Protein AF-F8QIH8-F1 (afdb_monomer)

Solvent-accessible surface area (backbone atoms only — not comparable to full-atom values): 13923 Å² total; per-residue (Å²): 139,89,81,89,86,85,85,87,85,86,80,86,82,88,84,89,86,88,83,90,82,86,87,83,87,82,87,89,84,82,90,79,88,78,79,81,78,84,72,79,74,72,78,74,80,74,85,64,53,78,46,66,25,61,51,86,89,46,69,60,21,75,72,46,48,71,31,87,45,69,31,76,55,94,93,40,74,18,49,18,39,33,20,46,54,44,17,62,41,16,49,87,80,35,46,68,58,16,52,44,41,36,66,78,56,78,50,41,69,53,21,51,53,54,45,60,76,46,56,92,57,43,43,91,60,43,89,81,41,50,64,61,50,45,49,51,38,54,52,45,40,37,72,74,32,64,69,55,37,52,56,56,56,69,51,68,81,42,46,52,38,28,60,32,58,86,35,40,56,48,9,18,18,73,84,64,76,29,67,20,46,50,18,53,44,51,54,52,49,46,51,53,54,50,53,53,49,54,54,50,54,60,55,60,63,67,63,68,65,70,68,66,68,60,70,72,68,76,77,82,82,82,83,89,82,136

pLDDT: mean 80.88, std 25.72, range [28.36, 98.88]

Secondary structure (DSSP, 8-state):
--------------------------------PPPPP----PPPPPPPPEEEE-STTSTTGGGSTTS---EEETTEEESSHHHHHHHHTTTTT-HHHHHHHHHS-S-HHHHHHHHHHTGGGS-TTHHHHHHHHHHHHHHHHHHH-HHHHHHHHHTTT-EEEE--SS-TTTS--TTS-S--HHHHHHHHHHHHHHHHHHHHHHHHHHHTTSSTTTTTSSS-------

Structure (mmCIF, N/CA/C/O backbone):
data_AF-F8QIH8-F1
#
_entry.id   AF-F8QIH8-F1
#
loop_
_atom_site.group_PDB
_atom_site.id
_atom_site.type_symbol
_atom_site.label_atom_id
_atom_site.label_alt_id
_atom_site.label_comp_id
_atom_site.label_asym_id
_atom_site.label_entity_id
_atom_site.label_seq_id
_atom_site.pdbx_PDB_ins_code
_atom_site.Cartn_x
_atom_site.Cartn_y
_atom_site.Cartn_z
_atom_site.occupancy
_atom_site.B_iso_or_equiv
_atom_site.auth_seq_id
_atom_site.auth_comp_id
_atom_site.auth_asym_id
_atom_site.auth_atom_id
_atom_site.pdbx_PDB_model_num
ATOM 1 N N . MET A 1 1 ? -5.006 29.773 -35.854 1.00 39.34 1 MET A N 1
ATOM 2 C CA . MET A 1 1 ? -4.774 28.765 -36.911 1.00 39.34 1 MET A CA 1
ATOM 3 C C . MET A 1 1 ? -4.813 27.388 -36.280 1.00 39.34 1 MET A C 1
ATOM 5 O O . MET A 1 1 ? -4.162 27.168 -35.269 1.00 39.34 1 MET A O 1
ATOM 9 N N . ALA A 1 2 ? -5.666 26.527 -36.823 1.00 33.59 2 ALA A N 1
ATOM 10 C CA . ALA A 1 2 ? -5.959 25.184 -36.346 1.00 33.59 2 ALA A CA 1
ATOM 11 C C . ALA A 1 2 ? -4.984 24.141 -36.920 1.00 33.59 2 ALA A C 1
ATOM 13 O O . ALA A 1 2 ? -4.524 24.312 -38.044 1.00 33.59 2 ALA A O 1
ATOM 14 N N . SER A 1 3 ? -4.730 23.066 -36.162 1.00 34.25 3 SER A N 1
ATOM 15 C CA . SER A 1 3 ? -4.555 21.659 -36.605 1.00 34.25 3 SER A CA 1
ATOM 16 C C . SER A 1 3 ? -3.934 20.879 -35.440 1.00 34.25 3 SER A C 1
ATOM 18 O O . SER A 1 3 ? -2.778 21.097 -35.110 1.00 34.25 3 SER A O 1
ATOM 20 N N . ARG A 1 4 ? -4.673 20.099 -34.638 1.00 36.50 4 ARG A N 1
ATOM 21 C CA . ARG A 1 4 ? -5.183 18.739 -34.917 1.00 36.50 4 ARG A CA 1
ATOM 22 C C . ARG A 1 4 ? -4.195 17.861 -35.695 1.00 36.50 4 ARG A C 1
ATOM 24 O O . ARG A 1 4 ? -4.155 17.924 -36.918 1.00 36.50 4 ARG A O 1
ATOM 31 N N . LYS A 1 5 ? -3.550 16.928 -34.989 1.00 36.88 5 LYS A N 1
ATOM 32 C CA . LYS A 1 5 ? -3.271 15.585 -35.509 1.00 36.88 5 LYS A CA 1
ATOM 33 C C . LYS A 1 5 ? -3.714 14.544 -34.483 1.00 36.88 5 LYS A C 1
ATOM 35 O O . LYS A 1 5 ? -3.493 14.695 -33.287 1.00 36.88 5 LYS A O 1
ATOM 40 N N . ARG A 1 6 ? -4.477 13.591 -35.011 1.00 34.00 6 ARG A N 1
ATOM 41 C CA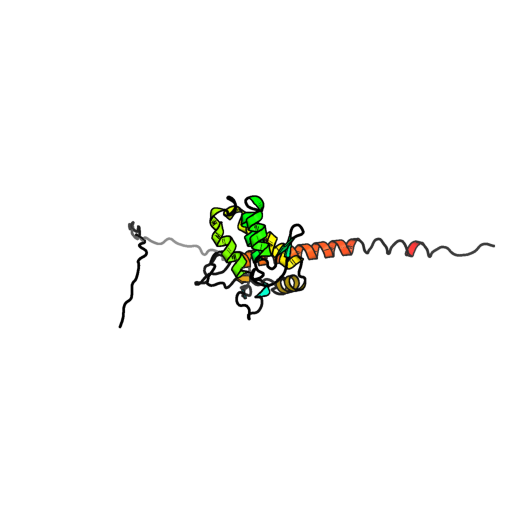 . ARG A 1 6 ? -5.087 12.412 -34.399 1.00 34.00 6 ARG A CA 1
ATOM 42 C C . ARG A 1 6 ? -4.280 11.228 -34.914 1.00 34.00 6 ARG A C 1
ATOM 44 O O . ARG A 1 6 ? -4.095 11.190 -36.122 1.00 34.00 6 ARG A O 1
ATOM 51 N N . ASP A 1 7 ? -3.956 10.275 -34.051 1.00 34.88 7 ASP A N 1
ATOM 52 C CA . ASP A 1 7 ? -3.566 8.905 -34.411 1.00 34.88 7 ASP A CA 1
ATOM 53 C C . ASP A 1 7 ? -4.313 7.991 -33.416 1.00 34.88 7 ASP A C 1
ATOM 55 O O . ASP A 1 7 ? -4.093 8.076 -32.213 1.00 34.88 7 ASP A O 1
ATOM 59 N N . ILE A 1 8 ? -5.506 7.491 -33.758 1.00 33.41 8 ILE A N 1
ATOM 60 C CA . ILE A 1 8 ? -5.819 6.233 -34.468 1.00 33.41 8 ILE A CA 1
ATOM 61 C C . ILE A 1 8 ? -5.347 4.997 -33.678 1.00 33.41 8 ILE A C 1
ATOM 63 O O . ILE A 1 8 ? -4.263 4.475 -33.903 1.00 33.41 8 ILE A O 1
ATOM 67 N N . PHE A 1 9 ? -6.221 4.489 -32.801 1.00 32.78 9 PHE A N 1
ATOM 68 C CA . PHE A 1 9 ? -6.238 3.077 -32.413 1.00 32.78 9 PHE A CA 1
ATOM 69 C C . PHE A 1 9 ? -7.350 2.385 -33.205 1.00 32.78 9 PHE A C 1
ATOM 71 O O . PHE A 1 9 ? -8.523 2.744 -33.098 1.00 32.78 9 PHE A O 1
ATOM 78 N N . SER A 1 10 ? -6.949 1.424 -34.034 1.00 29.95 10 SER A N 1
ATOM 79 C CA . SER A 1 10 ? -7.822 0.514 -34.770 1.00 29.95 10 SER A CA 1
ATOM 80 C C . SER A 1 10 ? -8.133 -0.688 -33.878 1.00 29.95 10 SER A C 1
ATOM 82 O O . SER A 1 10 ? -7.215 -1.375 -33.437 1.00 29.95 10 SER A O 1
ATOM 84 N N . SER A 1 11 ? -9.413 -0.937 -33.608 1.00 33.22 11 SER A N 1
ATOM 85 C CA . SER A 1 11 ? -9.904 -2.213 -33.084 1.00 33.22 11 SER A CA 1
ATOM 86 C C . SER A 1 11 ? -10.958 -2.715 -34.059 1.00 33.22 11 SER A C 1
ATOM 88 O O . SER A 1 11 ? -12.056 -2.162 -34.153 1.00 33.22 11 SER A O 1
ATOM 90 N N . ALA A 1 12 ? -10.568 -3.706 -34.856 1.00 33.19 12 ALA A N 1
ATOM 91 C CA . ALA A 1 12 ? -11.460 -4.425 -35.744 1.00 33.19 12 ALA A CA 1
ATOM 92 C C . ALA A 1 12 ? -12.335 -5.361 -34.905 1.00 33.19 12 ALA A C 1
ATOM 94 O O . ALA A 1 12 ? -11.838 -6.184 -34.137 1.00 33.19 12 ALA A O 1
ATOM 95 N N . GLY A 1 13 ? -13.647 -5.193 -35.052 1.00 29.42 13 GLY A N 1
ATOM 96 C CA . GLY A 1 13 ? -14.650 -6.059 -34.462 1.00 29.42 13 GLY A CA 1
ATOM 97 C C . GLY A 1 13 ? -14.783 -7.388 -35.199 1.00 29.42 13 GLY A C 1
ATOM 98 O O . GLY A 1 13 ? -14.495 -7.499 -36.387 1.00 29.42 13 GLY A O 1
ATOM 99 N N . ILE A 1 14 ? -15.308 -8.370 -34.474 1.00 33.97 14 ILE A N 1
ATOM 100 C CA . ILE A 1 14 ? -16.0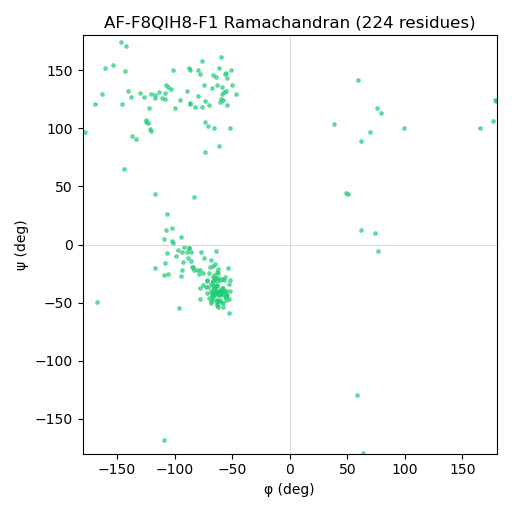00 -9.522 -35.040 1.00 33.97 14 ILE A CA 1
ATOM 101 C C . ILE A 1 14 ? -17.372 -9.540 -34.365 1.00 33.97 14 ILE A C 1
ATOM 103 O O . ILE A 1 14 ? -17.496 -9.805 -33.170 1.00 33.97 14 ILE A O 1
ATOM 107 N N . LYS A 1 15 ? -18.393 -9.173 -35.134 1.00 32.06 15 LYS A N 1
ATOM 108 C CA . LYS A 1 15 ? -19.801 -9.474 -34.883 1.00 32.06 15 LYS A CA 1
ATOM 109 C C . LYS A 1 15 ? -20.252 -10.263 -36.099 1.00 32.06 15 LYS A C 1
ATOM 111 O O . LYS A 1 15 ? -19.974 -9.804 -37.197 1.00 32.06 15 LYS A O 1
ATOM 116 N N . ASP A 1 16 ? -20.875 -11.413 -35.877 1.00 30.98 16 ASP A N 1
ATOM 117 C CA . ASP A 1 16 ? -22.015 -11.905 -36.655 1.00 30.98 16 ASP A CA 1
ATOM 118 C C . ASP A 1 16 ? -22.438 -13.283 -36.143 1.00 30.98 16 ASP A C 1
ATOM 120 O O . ASP A 1 16 ? -21.631 -14.206 -36.081 1.00 30.98 16 ASP A O 1
ATOM 124 N N . ALA A 1 17 ? -23.715 -13.389 -35.770 1.00 31.16 17 ALA A N 1
ATOM 125 C CA . ALA A 1 17 ? -24.583 -14.541 -36.019 1.00 31.16 17 ALA A CA 1
ATOM 126 C C . ALA A 1 17 ? -25.986 -14.226 -35.471 1.00 31.16 17 ALA A C 1
ATOM 128 O O . ALA A 1 17 ? -26.266 -14.361 -34.281 1.00 31.16 17 ALA A O 1
ATOM 129 N N . LEU A 1 18 ? -26.860 -13.773 -36.369 1.00 29.28 18 LEU A N 1
ATOM 130 C CA . LEU A 1 18 ? -28.315 -13.797 -36.233 1.00 29.28 18 LEU A CA 1
ATOM 131 C C . LEU A 1 18 ? -28.828 -15.120 -36.803 1.00 29.28 18 LEU A C 1
ATOM 133 O O . LEU A 1 18 ? -28.462 -15.417 -37.927 1.00 29.28 18 LEU A O 1
ATOM 137 N N . PHE A 1 19 ? -29.696 -15.827 -36.079 1.00 33.34 19 PHE A N 1
ATOM 138 C CA . PHE A 1 19 ? -30.844 -16.640 -36.538 1.00 33.34 19 PHE A CA 1
ATOM 139 C C . PHE A 1 19 ? -31.618 -16.965 -35.238 1.00 33.34 19 PHE A C 1
ATOM 141 O O . PHE A 1 19 ? -31.011 -17.410 -34.274 1.00 33.34 19 PHE A O 1
ATOM 148 N N . GLY A 1 20 ? -32.890 -16.624 -35.019 1.00 28.36 20 GLY A N 1
ATOM 149 C CA . GLY A 1 20 ? -34.052 -16.759 -35.891 1.00 28.36 20 GLY A CA 1
ATOM 150 C C . GLY A 1 20 ? -34.820 -18.014 -35.459 1.00 28.36 20 GLY A C 1
ATOM 151 O O . GLY A 1 20 ? -34.355 -19.102 -35.762 1.00 28.36 20 GLY A O 1
ATOM 152 N N . ASN A 1 21 ? -35.909 -17.855 -34.693 1.00 32.28 21 ASN A N 1
ATOM 153 C CA . ASN A 1 21 ? -37.093 -18.740 -34.607 1.00 32.28 21 ASN A CA 1
ATOM 154 C C . ASN A 1 21 ? -38.036 -18.170 -33.531 1.00 32.28 21 ASN A C 1
ATOM 156 O O . ASN A 1 21 ? -37.643 -17.994 -32.384 1.00 32.28 21 ASN A O 1
ATOM 160 N N . GLN A 1 22 ? -39.154 -17.561 -33.920 1.00 32.16 22 GLN A N 1
ATOM 161 C CA . GLN A 1 22 ? -40.437 -18.160 -34.318 1.00 32.16 22 GLN A CA 1
ATOM 162 C C . GLN A 1 22 ? -41.275 -18.578 -33.103 1.00 32.16 22 GLN A C 1
ATOM 164 O O . GLN A 1 22 ? -40.922 -19.449 -32.318 1.00 32.16 22 GLN A O 1
ATOM 169 N N . ILE A 1 23 ? -42.377 -17.847 -32.978 1.00 34.47 23 ILE A N 1
ATOM 170 C CA . ILE A 1 23 ? -43.399 -17.866 -31.941 1.00 34.47 23 ILE A CA 1
ATOM 171 C C . ILE A 1 23 ? -44.516 -18.777 -32.446 1.00 34.47 23 ILE A C 1
ATOM 173 O O . ILE A 1 23 ? -45.068 -18.509 -33.511 1.00 34.47 23 ILE A O 1
ATOM 177 N N . GLU A 1 24 ? -44.872 -19.800 -31.677 1.00 32.31 24 GLU A N 1
ATOM 178 C CA . GLU A 1 24 ? -46.162 -20.480 -31.788 1.00 32.31 24 GLU A CA 1
ATOM 179 C C . GLU A 1 24 ? -46.821 -20.493 -30.411 1.00 32.31 24 GLU A C 1
ATOM 181 O O . GLU A 1 24 ? -46.223 -20.878 -29.407 1.00 32.31 24 GLU A O 1
ATOM 186 N N . ALA A 1 25 ? -48.057 -20.009 -30.383 1.00 34.19 25 ALA A N 1
ATOM 187 C CA . ALA A 1 25 ? -48.963 -20.064 -29.254 1.00 34.19 25 ALA A CA 1
ATOM 188 C C . ALA A 1 25 ? -50.053 -21.082 -29.583 1.00 34.19 25 ALA A C 1
ATOM 190 O O . ALA A 1 25 ? -50.664 -20.954 -30.643 1.00 34.19 25 ALA A O 1
ATOM 191 N N . GLN A 1 26 ? -50.329 -22.020 -28.673 1.00 31.45 26 GLN A N 1
ATOM 192 C CA . GLN A 1 26 ? -51.612 -22.722 -28.593 1.00 31.45 26 GLN A CA 1
ATOM 193 C C . GLN A 1 26 ? -51.974 -23.036 -27.133 1.00 31.45 26 GLN A C 1
ATOM 195 O O . GLN A 1 26 ? -51.223 -23.689 -26.416 1.00 31.45 26 GLN A O 1
ATOM 200 N N . ASP A 1 27 ? -53.128 -22.485 -26.763 1.00 32.47 27 ASP A N 1
ATOM 201 C CA . ASP A 1 27 ? -54.267 -23.039 -26.028 1.00 32.47 27 ASP A CA 1
ATOM 202 C C . ASP A 1 27 ? -54.173 -23.614 -24.605 1.00 32.47 27 ASP A C 1
ATOM 204 O O . ASP A 1 27 ? -53.233 -24.261 -24.156 1.00 32.47 27 ASP A O 1
ATOM 208 N N . ALA A 1 28 ? -55.258 -23.295 -23.896 1.00 37.41 28 ALA A N 1
ATOM 209 C CA . ALA A 1 28 ? -55.517 -23.428 -22.478 1.00 37.41 28 ALA A CA 1
ATOM 210 C C . ALA A 1 28 ? -55.868 -24.853 -22.036 1.00 37.41 28 ALA A C 1
ATOM 212 O O . ALA A 1 28 ? -56.623 -25.551 -22.708 1.00 37.41 28 ALA A O 1
ATOM 213 N N . ASP A 1 29 ? -55.459 -25.199 -20.812 1.00 36.75 29 ASP A N 1
ATOM 214 C CA . ASP A 1 29 ? -56.166 -26.179 -19.992 1.00 36.75 29 ASP A CA 1
ATOM 215 C C . ASP A 1 29 ? -56.144 -25.785 -18.500 1.00 36.75 29 ASP A C 1
ATOM 217 O O . ASP A 1 29 ? -55.283 -25.072 -17.986 1.00 36.75 29 ASP A O 1
ATOM 221 N N . SER A 1 30 ? -57.217 -26.212 -17.867 1.00 35.88 30 SER A N 1
ATOM 222 C CA . SER A 1 30 ? -57.884 -25.878 -16.628 1.00 35.88 30 SER A CA 1
ATOM 223 C C . SER A 1 30 ? -57.140 -26.117 -15.298 1.00 35.88 30 SER A C 1
ATOM 225 O O . SER A 1 30 ? -56.475 -27.117 -15.063 1.00 35.88 30 SER A O 1
ATOM 227 N N . GLY A 1 31 ? -57.388 -25.200 -14.353 1.00 38.78 31 GLY A N 1
ATOM 228 C CA . GLY A 1 31 ? -57.707 -25.512 -12.953 1.00 38.78 31 GLY A CA 1
ATOM 229 C C . GLY A 1 31 ? -56.626 -26.083 -12.022 1.00 38.78 31 GLY A C 1
ATOM 230 O O . GLY A 1 31 ? -56.536 -27.293 -11.845 1.00 38.78 31 GLY A O 1
ATOM 231 N N . LYS A 1 32 ? -55.978 -25.204 -11.237 1.00 42.09 32 LYS A N 1
ATOM 232 C CA . LYS A 1 32 ? -55.824 -25.312 -9.761 1.00 42.09 32 LYS A CA 1
ATOM 233 C C . LYS A 1 32 ? -55.004 -24.137 -9.212 1.00 42.09 32 LYS A C 1
ATOM 235 O O . LYS A 1 32 ? -53.867 -23.927 -9.611 1.00 42.09 32 LYS A O 1
ATOM 240 N N . LEU A 1 33 ? -55.573 -23.398 -8.257 1.00 40.62 33 LEU A N 1
ATOM 241 C CA . LEU A 1 33 ? -54.868 -22.384 -7.460 1.00 40.62 33 LEU A CA 1
ATOM 242 C C . LEU A 1 33 ? -53.716 -23.030 -6.662 1.00 40.62 33 LEU A C 1
ATOM 244 O O . LEU A 1 33 ? -53.993 -23.911 -5.839 1.00 40.62 33 LEU A O 1
ATOM 248 N N . PRO A 1 34 ? -52.450 -22.598 -6.815 1.00 43.44 34 PRO A N 1
ATOM 249 C CA . PRO A 1 34 ? -51.408 -22.980 -5.880 1.00 43.44 34 PRO A CA 1
ATOM 250 C C . PRO A 1 34 ? -51.509 -22.106 -4.624 1.00 43.44 34 PRO A C 1
ATOM 252 O O . PRO A 1 34 ? -51.552 -20.878 -4.681 1.00 43.44 34 PRO A O 1
ATOM 255 N N . LYS A 1 35 ? -51.556 -22.765 -3.464 1.00 48.22 35 LYS A N 1
ATOM 256 C CA . LYS A 1 35 ? -51.451 -22.135 -2.145 1.00 48.22 35 LYS A CA 1
ATOM 257 C C . LYS A 1 35 ? -50.126 -21.371 -2.082 1.00 48.22 35 LYS A C 1
ATOM 259 O O . LYS A 1 35 ? -49.079 -21.972 -2.308 1.00 48.22 35 LYS A O 1
ATOM 264 N N . HIS A 1 36 ? -50.175 -20.074 -1.779 1.00 45.66 36 HIS A N 1
ATOM 265 C CA . HIS A 1 36 ? -48.981 -19.252 -1.596 1.00 45.66 36 HIS A CA 1
ATOM 266 C C . HIS A 1 36 ? -48.054 -19.883 -0.542 1.00 45.66 36 HIS A C 1
ATOM 268 O O . HIS A 1 36 ? -48.463 -20.015 0.613 1.00 45.66 36 HIS A O 1
ATOM 274 N N . PRO A 1 37 ? -46.806 -20.244 -0.883 1.00 45.88 37 PRO A N 1
ATOM 275 C CA . PRO A 1 37 ? -45.794 -20.474 0.129 1.00 45.88 37 PRO A CA 1
ATOM 276 C C . PRO A 1 37 ? -45.440 -19.115 0.733 1.00 45.88 37 PRO A C 1
ATOM 278 O O . PRO A 1 37 ? -44.996 -18.210 0.021 1.00 45.88 37 PRO A O 1
ATOM 281 N N . THR A 1 38 ? -45.646 -18.966 2.041 1.00 47.72 38 THR A N 1
ATOM 282 C CA . THR A 1 38 ? -45.140 -17.840 2.830 1.00 47.72 38 THR A CA 1
ATOM 283 C C . THR A 1 38 ? -43.615 -17.853 2.769 1.00 47.72 38 THR A C 1
ATOM 285 O O . THR A 1 38 ? -42.944 -18.424 3.627 1.00 47.72 38 THR A O 1
ATOM 288 N N . HIS A 1 39 ? -43.054 -17.254 1.722 1.00 50.28 39 HIS A N 1
ATOM 289 C CA . HIS A 1 39 ? -41.643 -16.924 1.687 1.00 50.28 39 HIS A CA 1
ATOM 290 C C . HIS A 1 39 ? -41.455 -15.782 2.675 1.00 50.28 39 HIS A C 1
ATOM 292 O O . HIS A 1 39 ? -41.794 -14.632 2.392 1.00 50.28 39 HIS A O 1
ATOM 298 N N . SER A 1 40 ? -40.944 -16.125 3.857 1.00 54.75 40 SER A N 1
ATOM 299 C CA . SER A 1 40 ? -40.240 -15.173 4.703 1.00 54.75 40 SER A CA 1
ATOM 300 C C . SER A 1 40 ? -39.170 -14.520 3.827 1.00 54.75 40 SER A C 1
ATOM 302 O O . SER A 1 40 ? -38.160 -15.144 3.499 1.00 54.75 40 SER A O 1
ATOM 304 N N . ARG A 1 41 ? -39.436 -13.302 3.340 1.00 53.66 41 ARG A N 1
ATOM 305 C CA . ARG A 1 41 ? -38.417 -12.475 2.697 1.00 53.66 41 ARG A CA 1
ATOM 306 C C . ARG A 1 41 ? -37.419 -12.147 3.793 1.00 53.66 41 ARG A C 1
ATOM 308 O O . ARG A 1 41 ? -37.675 -11.265 4.608 1.00 53.66 41 ARG A O 1
ATOM 315 N N . SER A 1 42 ? -36.300 -12.864 3.811 1.00 56.84 42 SER A N 1
ATOM 316 C CA . SER A 1 42 ? -35.105 -12.412 4.513 1.00 56.84 42 SER A CA 1
ATOM 317 C C . SER A 1 42 ? -34.875 -10.945 4.134 1.00 56.84 42 SER A C 1
ATOM 319 O O . SER A 1 42 ? -34.934 -10.628 2.938 1.00 56.84 42 SER A O 1
ATOM 321 N N . PRO A 1 43 ? -34.688 -10.032 5.100 1.00 58.47 43 PRO A N 1
ATOM 322 C CA . PRO A 1 43 ? -34.465 -8.634 4.776 1.00 58.47 43 PRO A CA 1
ATOM 323 C C . PRO A 1 43 ? -33.211 -8.535 3.905 1.00 58.47 43 PRO A C 1
ATOM 325 O O . PRO A 1 43 ? -32.156 -9.059 4.263 1.00 58.47 43 PRO A O 1
ATOM 328 N N . SER A 1 44 ? -33.341 -7.905 2.734 1.00 56.88 44 SER A N 1
ATOM 329 C CA . SER A 1 44 ? -32.182 -7.547 1.920 1.00 56.88 44 SER A CA 1
ATOM 330 C C . SER A 1 44 ? -31.239 -6.706 2.785 1.00 56.88 44 SER A C 1
ATOM 332 O O . SER A 1 44 ? -31.725 -5.791 3.456 1.00 56.88 44 SER A O 1
ATOM 334 N N . PRO A 1 45 ? -29.929 -7.005 2.816 1.00 73.00 45 PRO A N 1
ATOM 335 C CA . PRO A 1 45 ? -28.994 -6.211 3.594 1.00 73.00 45 PRO A CA 1
ATOM 336 C C . PRO A 1 45 ? -29.080 -4.754 3.135 1.00 73.00 45 PRO A C 1
ATOM 338 O O . PRO A 1 45 ? -29.077 -4.469 1.935 1.00 73.00 45 PRO A O 1
ATOM 341 N N . MET A 1 46 ? -29.210 -3.847 4.103 1.00 72.94 46 MET A N 1
ATOM 342 C CA . MET A 1 46 ? -29.167 -2.409 3.855 1.00 72.94 46 MET A CA 1
ATOM 343 C C . MET A 1 46 ? -27.864 -2.064 3.118 1.00 72.94 46 MET A C 1
ATOM 345 O O . MET A 1 46 ? -26.830 -2.676 3.407 1.00 72.94 46 MET A O 1
ATOM 349 N N . PRO A 1 47 ? -27.885 -1.109 2.173 1.00 83.88 47 PRO A N 1
ATOM 350 C CA . PRO A 1 47 ? -26.667 -0.686 1.498 1.00 83.88 47 PRO A CA 1
ATOM 351 C C . PRO A 1 47 ? -25.662 -0.173 2.534 1.00 83.88 47 PRO A C 1
ATOM 353 O O . PRO A 1 47 ? -26.006 0.643 3.391 1.00 83.88 47 PRO A O 1
ATOM 356 N N . ARG A 1 48 ? -24.430 -0.689 2.468 1.00 92.88 48 ARG A N 1
ATOM 357 C CA . ARG A 1 48 ? -23.330 -0.234 3.324 1.00 92.88 48 ARG A CA 1
ATOM 358 C C . ARG A 1 48 ? -22.980 1.209 2.960 1.00 92.88 48 ARG A C 1
ATOM 360 O O . ARG A 1 48 ? -23.058 1.592 1.792 1.00 92.88 48 ARG A O 1
ATOM 367 N N . GLU A 1 49 ? -22.585 1.996 3.956 1.00 96.50 49 GLU A N 1
ATOM 368 C CA . GLU A 1 49 ? -21.971 3.306 3.725 1.00 96.50 49 GLU A CA 1
ATOM 369 C C . GLU A 1 49 ? -20.742 3.154 2.819 1.00 96.50 49 GLU A C 1
ATOM 371 O O . GLU A 1 49 ? -20.057 2.132 2.871 1.00 96.50 49 GLU A O 1
ATOM 376 N N . ARG A 1 50 ? -20.466 4.151 1.976 1.00 97.69 50 ARG A N 1
ATOM 377 C CA . ARG A 1 50 ? -19.314 4.153 1.070 1.00 97.69 50 ARG A CA 1
ATOM 378 C C . ARG A 1 50 ? -18.388 5.300 1.423 1.00 97.69 50 ARG A C 1
ATOM 380 O O . ARG A 1 50 ? -18.822 6.448 1.442 1.00 97.69 50 ARG A O 1
ATOM 387 N N . ILE A 1 51 ? -17.122 4.980 1.647 1.00 98.38 51 ILE A N 1
ATOM 388 C CA . ILE A 1 51 ? -16.063 5.947 1.917 1.00 98.38 51 ILE A CA 1
ATOM 389 C C . ILE A 1 51 ? -15.116 5.957 0.723 1.00 98.38 51 ILE A C 1
ATOM 391 O O . ILE A 1 51 ? -14.581 4.919 0.331 1.00 98.38 51 ILE A O 1
ATOM 395 N N . TYR A 1 52 ? -14.899 7.146 0.174 1.00 98.12 52 TYR A N 1
ATOM 396 C CA . TYR A 1 52 ? -13.972 7.396 -0.921 1.00 98.12 52 TYR A CA 1
ATOM 397 C C . TYR A 1 52 ? -12.736 8.101 -0.370 1.00 98.12 52 TYR A C 1
ATOM 399 O O . TYR A 1 52 ? -12.864 9.015 0.444 1.00 98.12 52 TYR A O 1
ATOM 407 N N . PHE A 1 53 ? -11.550 7.672 -0.792 1.00 98.38 53 PHE A N 1
ATOM 408 C CA . PHE A 1 53 ? -10.289 8.276 -0.368 1.00 98.38 53 PHE A CA 1
ATOM 409 C C . PHE A 1 53 ? -9.307 8.351 -1.537 1.00 98.38 53 PHE A C 1
ATOM 411 O O . PHE A 1 53 ? -9.105 7.364 -2.244 1.00 98.38 53 PHE A O 1
ATOM 418 N N . TYR A 1 54 ? -8.686 9.518 -1.742 1.00 97.50 54 TYR A N 1
ATOM 419 C CA . TYR A 1 54 ? -7.632 9.688 -2.749 1.00 97.50 54 TYR A CA 1
ATOM 420 C C . TYR A 1 54 ? -6.859 11.009 -2.616 1.00 97.50 54 TYR A C 1
ATOM 422 O O . TYR A 1 54 ? -5.626 10.991 -2.612 1.00 97.50 54 TYR A O 1
ATOM 430 N N . ASN A 1 55 ? -7.547 12.154 -2.511 1.00 95.50 55 ASN A N 1
ATOM 431 C CA . ASN A 1 55 ? -6.879 13.461 -2.490 1.00 95.50 55 ASN A CA 1
ATOM 432 C C . ASN A 1 55 ? -6.297 13.773 -1.112 1.00 95.50 55 ASN A C 1
ATOM 434 O O . ASN A 1 55 ? -6.819 13.334 -0.093 1.00 95.50 55 ASN A O 1
ATOM 438 N N . ARG A 1 56 ? -5.212 14.552 -1.080 1.00 95.12 56 ARG A N 1
ATOM 439 C CA . ARG A 1 56 ? -4.445 14.838 0.142 1.00 95.12 56 ARG A CA 1
ATOM 440 C C . ARG A 1 56 ? -5.240 15.628 1.179 1.00 95.12 56 ARG A C 1
ATOM 442 O O . ARG A 1 56 ? -4.971 15.520 2.372 1.00 95.12 56 ARG A O 1
ATOM 449 N N . GLU A 1 57 ? -6.173 16.433 0.702 1.00 94.56 57 GLU A N 1
ATOM 450 C CA . GLU A 1 57 ? -7.013 17.332 1.480 1.00 94.56 57 GLU A CA 1
ATOM 451 C C . GLU A 1 57 ? -8.294 16.649 1.985 1.00 94.56 57 GLU A C 1
ATOM 453 O O . GLU A 1 57 ? -8.972 17.202 2.852 1.00 94.56 57 GLU A O 1
ATOM 458 N N . ASP A 1 58 ? -8.607 15.453 1.478 1.00 92.75 58 ASP A N 1
ATOM 459 C CA . ASP A 1 58 ? -9.821 14.721 1.827 1.00 92.75 58 ASP A CA 1
ATOM 460 C C . ASP A 1 58 ? -9.620 13.849 3.082 1.00 92.75 58 ASP A C 1
ATOM 462 O O . ASP A 1 58 ? -8.508 13.370 3.356 1.00 92.75 58 ASP A O 1
ATOM 466 N N . PRO A 1 59 ? -10.698 13.581 3.848 1.00 95.88 59 PRO A N 1
ATOM 467 C CA . PRO A 1 59 ? -10.681 12.565 4.892 1.00 95.88 59 PRO A CA 1
ATOM 468 C C . PRO A 1 59 ? -10.151 11.227 4.370 1.00 95.88 59 PRO A C 1
ATOM 470 O O . PRO A 1 59 ? -10.325 10.883 3.201 1.00 95.88 59 PRO A O 1
ATOM 473 N N . TYR A 1 60 ? -9.519 10.450 5.250 1.00 98.19 60 TYR A N 1
ATOM 474 C CA . TYR A 1 60 ? -9.000 9.120 4.924 1.00 98.19 60 TYR A CA 1
ATOM 475 C C . TYR A 1 60 ? -7.914 9.084 3.835 1.00 98.19 60 TYR A C 1
ATOM 477 O O . TYR A 1 60 ? -7.523 7.997 3.407 1.00 98.19 60 TYR A O 1
ATOM 485 N N . TYR A 1 61 ? -7.324 10.220 3.431 1.00 98.44 61 TYR A N 1
ATOM 486 C CA . TYR A 1 61 ? -6.103 10.220 2.604 1.00 98.44 61 TYR A CA 1
ATOM 487 C C . TYR A 1 61 ? -4.995 9.340 3.201 1.00 98.44 61 TYR A C 1
ATOM 489 O O . TYR A 1 61 ? -4.191 8.729 2.487 1.00 98.44 61 TYR A O 1
ATOM 497 N N . SER A 1 62 ? -4.989 9.239 4.529 1.00 98.38 62 SER A N 1
ATOM 498 C CA . SER A 1 62 ? -4.150 8.350 5.319 1.00 98.38 62 SER A CA 1
ATOM 499 C C . SER A 1 62 ? -4.230 6.879 4.911 1.00 98.38 62 SER A C 1
ATOM 501 O O . SER A 1 62 ? -3.292 6.134 5.188 1.00 98.38 62 SER A O 1
ATOM 503 N N . PHE A 1 63 ? -5.278 6.438 4.212 1.00 98.69 63 PHE A N 1
ATOM 504 C CA . PHE A 1 63 ? -5.420 5.070 3.715 1.00 98.69 63 PHE A CA 1
ATOM 505 C C . PHE A 1 63 ? -4.610 4.810 2.445 1.00 98.69 63 PHE A C 1
ATOM 507 O O . PHE A 1 63 ? -4.152 3.685 2.245 1.00 98.69 63 PHE A O 1
ATOM 514 N N . THR A 1 64 ? -4.319 5.844 1.652 1.00 98.62 64 THR A N 1
ATOM 515 C CA . THR A 1 64 ? -3.505 5.716 0.436 1.00 98.62 64 THR A CA 1
ATOM 516 C C . THR A 1 64 ? -2.086 5.226 0.746 1.00 98.62 64 THR A C 1
ATOM 518 O O . THR A 1 64 ? -1.510 5.509 1.805 1.00 98.62 64 THR A O 1
ATOM 521 N N . ASN A 1 65 ? -1.454 4.537 -0.208 1.00 98.44 65 ASN A N 1
ATOM 522 C CA . ASN A 1 65 ? -0.043 4.145 -0.083 1.00 98.44 65 ASN A CA 1
ATOM 523 C C . ASN A 1 65 ? 0.932 5.339 -0.139 1.00 98.44 65 ASN A C 1
ATOM 525 O O . ASN A 1 65 ? 2.105 5.209 0.225 1.00 98.44 65 ASN A O 1
ATOM 529 N N . PHE A 1 66 ? 0.427 6.501 -0.562 1.00 98.19 66 PHE A N 1
ATOM 530 C CA . PHE A 1 66 ? 1.153 7.760 -0.715 1.00 98.19 66 PHE A CA 1
ATOM 531 C C . PHE A 1 66 ? 1.154 8.611 0.564 1.00 98.19 66 PHE A C 1
ATOM 533 O O . PHE A 1 66 ? 1.840 9.635 0.623 1.00 98.19 66 PHE A O 1
ATOM 540 N N . TYR A 1 67 ? 0.415 8.208 1.598 1.00 98.50 67 TYR A N 1
ATOM 541 C CA . TYR A 1 67 ? 0.473 8.865 2.896 1.00 98.50 67 TYR A CA 1
ATOM 542 C C . TYR A 1 67 ? 1.847 8.655 3.575 1.00 98.50 67 TYR A C 1
ATOM 544 O O . TYR A 1 67 ? 2.349 7.523 3.591 1.00 98.50 67 TYR A O 1
ATOM 552 N N . PRO A 1 68 ? 2.469 9.709 4.148 1.00 98.06 68 PRO A N 1
ATOM 553 C CA . PRO A 1 68 ? 3.766 9.624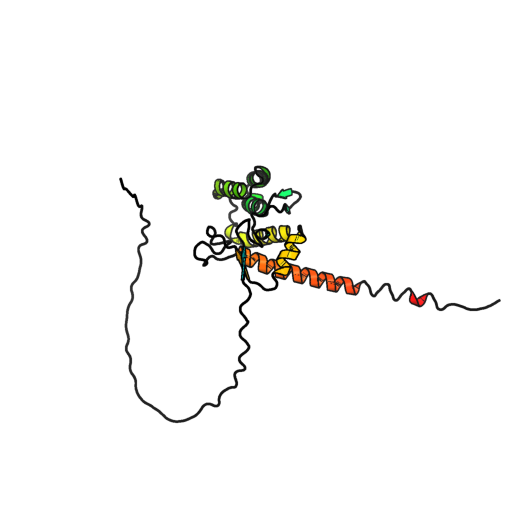 4.820 1.00 98.06 68 PRO A CA 1
ATOM 554 C C . PRO A 1 68 ? 3.669 8.927 6.186 1.00 98.06 68 PRO A C 1
ATOM 556 O O . PRO A 1 68 ? 3.657 9.562 7.237 1.00 98.06 68 PRO A O 1
ATOM 559 N N . SER A 1 69 ? 3.624 7.596 6.165 1.00 97.94 69 SER A N 1
ATOM 560 C CA . SER A 1 69 ? 3.678 6.734 7.349 1.00 97.94 69 SER A CA 1
ATOM 561 C C . SER A 1 69 ? 4.869 5.775 7.247 1.00 97.94 69 SER A C 1
ATOM 563 O O . SER A 1 69 ? 4.745 4.753 6.562 1.00 97.94 69 SER A O 1
ATOM 565 N N . PRO A 1 70 ? 6.006 6.059 7.913 1.00 98.50 70 PRO A N 1
ATOM 566 C CA . PRO A 1 70 ? 7.190 5.214 7.826 1.00 98.50 70 PRO A CA 1
ATOM 567 C C . PRO A 1 70 ? 6.927 3.780 8.290 1.00 98.50 70 PRO A C 1
ATOM 569 O O . PRO A 1 70 ? 6.302 3.564 9.329 1.00 98.50 70 PRO A O 1
ATOM 572 N N . ILE A 1 71 ? 7.422 2.796 7.543 1.00 98.44 71 ILE A N 1
ATOM 573 C CA . ILE A 1 71 ? 7.229 1.369 7.824 1.00 98.44 71 ILE A CA 1
ATOM 574 C C . ILE A 1 71 ? 8.570 0.711 8.102 1.00 98.44 71 ILE A C 1
ATOM 576 O O . ILE A 1 71 ? 9.487 0.787 7.285 1.00 98.44 71 ILE A O 1
ATOM 580 N N . LYS A 1 72 ? 8.667 -0.006 9.221 1.00 98.75 72 LYS A N 1
ATOM 581 C CA . LYS A 1 72 ? 9.773 -0.922 9.486 1.00 98.75 72 LYS A CA 1
ATOM 582 C C . LYS A 1 72 ? 9.471 -2.300 8.893 1.00 98.75 72 LYS A C 1
ATOM 584 O O . LYS A 1 72 ? 8.503 -2.940 9.298 1.00 98.75 72 LYS A O 1
ATOM 589 N N . HIS A 1 73 ? 10.322 -2.777 7.993 1.00 98.44 73 HIS A N 1
ATOM 590 C CA . HIS A 1 73 ? 10.264 -4.118 7.410 1.00 98.44 73 HIS A CA 1
ATOM 591 C C . HIS A 1 73 ? 11.685 -4.691 7.343 1.00 98.44 73 HIS A C 1
ATOM 593 O O . HIS A 1 73 ? 12.599 -4.014 6.878 1.00 98.44 73 HIS A O 1
ATOM 599 N N . GLU A 1 74 ? 11.887 -5.893 7.893 1.00 97.12 74 GLU A N 1
ATOM 600 C CA . GLU A 1 74 ? 13.193 -6.582 7.934 1.00 97.12 74 GLU A CA 1
ATOM 601 C C . GLU A 1 74 ? 14.357 -5.702 8.434 1.00 97.12 74 GLU A C 1
ATOM 603 O O . GLU A 1 74 ? 15.445 -5.648 7.867 1.00 97.12 74 GLU A O 1
ATOM 608 N N . GLY A 1 75 ? 14.113 -4.943 9.508 1.00 97.75 75 GLY A N 1
ATOM 609 C CA . GLY A 1 75 ? 15.116 -4.054 10.105 1.00 97.75 75 GLY A CA 1
ATOM 610 C C . GLY A 1 75 ? 15.370 -2.749 9.340 1.00 97.75 75 GLY A C 1
ATOM 611 O O . GLY A 1 75 ? 16.063 -1.880 9.864 1.00 97.75 75 GLY A O 1
ATOM 612 N N . LYS A 1 76 ? 14.770 -2.561 8.160 1.00 98.44 76 LYS A N 1
ATOM 613 C CA . LYS A 1 76 ? 14.870 -1.342 7.346 1.00 98.44 76 LYS A CA 1
ATOM 614 C C . LYS A 1 76 ? 13.624 -0.474 7.497 1.00 98.44 76 LYS A C 1
ATOM 616 O O . LYS A 1 76 ? 12.532 -0.986 7.723 1.00 98.44 76 LYS A O 1
ATOM 621 N N . ILE A 1 77 ? 13.794 0.839 7.356 1.00 98.62 77 ILE A N 1
ATOM 622 C CA . ILE A 1 77 ? 12.695 1.813 7.351 1.00 98.62 77 ILE A CA 1
ATOM 623 C C . ILE A 1 77 ? 12.430 2.252 5.909 1.00 98.62 77 ILE A C 1
ATOM 625 O O . ILE A 1 77 ? 13.368 2.556 5.165 1.00 98.62 77 ILE A O 1
ATOM 629 N N .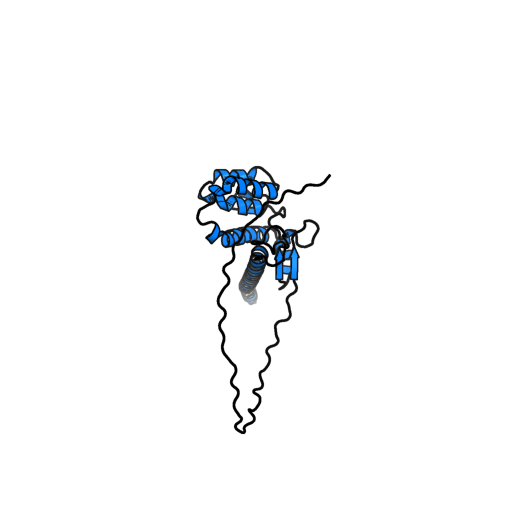 TYR A 1 78 ? 11.155 2.267 5.538 1.00 98.81 78 TYR A N 1
ATOM 630 C CA . TYR A 1 78 ? 10.624 2.731 4.262 1.00 98.81 78 TYR A CA 1
ATOM 631 C C . TYR A 1 78 ? 9.785 3.990 4.518 1.00 98.81 78 TYR A C 1
ATOM 633 O O . TYR A 1 78 ? 8.951 3.940 5.424 1.00 98.81 78 TYR A O 1
ATOM 641 N N . PRO A 1 79 ? 9.967 5.094 3.767 1.00 98.69 79 PRO A N 1
ATOM 642 C CA . PRO A 1 79 ? 9.251 6.349 4.028 1.00 98.69 79 PRO A CA 1
ATOM 643 C C . PRO A 1 79 ? 7.722 6.228 3.962 1.00 98.69 79 PRO A C 1
ATOM 645 O O . PRO A 1 79 ? 7.013 6.836 4.763 1.00 98.69 79 PRO A O 1
ATOM 648 N N . THR A 1 80 ? 7.209 5.413 3.035 1.00 98.88 80 THR A N 1
ATOM 649 C CA . THR A 1 80 ? 5.769 5.160 2.856 1.00 98.88 80 THR A CA 1
ATOM 650 C C . THR A 1 80 ? 5.493 3.695 2.501 1.00 98.88 80 THR A C 1
ATOM 652 O O . THR A 1 80 ? 6.413 2.940 2.167 1.00 98.88 80 THR A O 1
ATOM 655 N N . SER A 1 81 ? 4.214 3.296 2.503 1.00 98.81 81 SER A N 1
ATOM 656 C CA . SER A 1 81 ? 3.774 2.014 1.929 1.00 98.81 81 SER A CA 1
ATOM 657 C C . SER A 1 81 ? 4.192 1.859 0.472 1.00 98.81 81 SER A C 1
ATOM 659 O O . SER A 1 81 ? 4.639 0.782 0.091 1.00 98.81 81 SER A O 1
ATOM 661 N N . GLU A 1 82 ? 4.108 2.933 -0.317 1.00 98.81 82 GLU A N 1
ATOM 662 C CA . GLU A 1 82 ? 4.536 2.933 -1.717 1.00 98.81 82 GLU A CA 1
ATOM 663 C C . GLU A 1 82 ? 6.003 2.510 -1.863 1.00 98.81 82 GLU A C 1
ATOM 665 O O . GLU A 1 82 ? 6.314 1.639 -2.668 1.00 98.81 82 GLU A O 1
ATOM 670 N N . HIS A 1 83 ? 6.901 3.039 -1.025 1.00 98.88 83 HIS A N 1
ATOM 671 C CA . HIS A 1 83 ? 8.316 2.660 -1.062 1.00 98.88 83 HIS A CA 1
ATOM 672 C C . HIS A 1 83 ? 8.510 1.166 -0.800 1.00 98.88 83 HIS A C 1
ATOM 674 O O . HIS A 1 83 ? 9.220 0.499 -1.549 1.00 98.88 83 HIS A O 1
ATOM 680 N N . LEU A 1 84 ? 7.867 0.623 0.240 1.00 98.88 84 LEU A N 1
ATOM 681 C CA . LEU A 1 84 ? 7.976 -0.804 0.537 1.00 98.88 84 LEU A CA 1
ATOM 682 C C . LEU A 1 84 ? 7.399 -1.650 -0.603 1.00 98.88 84 LEU A C 1
ATOM 684 O O . LEU A 1 84 ? 8.060 -2.572 -1.076 1.00 98.88 84 LEU A O 1
ATOM 688 N N . PHE A 1 85 ? 6.202 -1.315 -1.081 1.00 98.88 85 PHE A N 1
ATOM 689 C CA . PHE A 1 85 ? 5.523 -2.068 -2.130 1.00 98.88 85 PHE A CA 1
ATOM 690 C C . PHE A 1 85 ? 6.323 -2.095 -3.439 1.00 98.88 85 PHE A C 1
ATOM 692 O O . PHE A 1 85 ? 6.478 -3.152 -4.053 1.00 98.88 85 PHE A O 1
ATOM 699 N N . GLN A 1 86 ? 6.897 -0.957 -3.836 1.00 98.81 86 GLN A N 1
ATOM 700 C CA . GLN A 1 86 ? 7.746 -0.865 -5.020 1.00 98.81 86 GLN A CA 1
ATOM 701 C C . GLN A 1 86 ? 9.074 -1.612 -4.839 1.00 98.81 86 GLN A C 1
ATOM 703 O O . GLN A 1 86 ? 9.487 -2.335 -5.744 1.00 98.81 86 GLN A O 1
ATOM 708 N N . SER A 1 87 ? 9.713 -1.539 -3.667 1.00 98.81 87 SER A N 1
ATOM 709 C CA . SER A 1 87 ? 10.928 -2.314 -3.381 1.00 98.81 87 SER A CA 1
ATOM 710 C C . SER A 1 87 ? 10.690 -3.832 -3.401 1.00 98.81 87 SER A C 1
ATOM 712 O O . SER A 1 87 ? 11.561 -4.573 -3.859 1.00 98.81 87 SER A O 1
ATOM 714 N N . LEU A 1 88 ? 9.520 -4.323 -2.968 1.00 98.81 88 LEU A N 1
ATOM 715 C CA . LEU A 1 88 ? 9.184 -5.760 -2.961 1.00 98.81 88 LEU A CA 1
ATOM 716 C C . LEU A 1 88 ? 9.154 -6.395 -4.363 1.00 98.81 88 LEU A C 1
ATOM 718 O O . LEU A 1 88 ? 9.339 -7.609 -4.490 1.00 98.81 88 LEU A O 1
ATOM 722 N N . LYS A 1 89 ? 8.989 -5.588 -5.419 1.00 98.81 89 LYS A N 1
ATOM 723 C CA . LYS A 1 89 ? 9.117 -6.038 -6.815 1.00 98.81 89 LYS A CA 1
ATOM 724 C C . LYS A 1 89 ? 10.515 -6.549 -7.152 1.00 98.81 89 LYS A C 1
ATOM 726 O O . LYS A 1 89 ? 10.652 -7.408 -8.020 1.00 98.81 89 LYS A O 1
ATOM 731 N N . PHE A 1 90 ? 11.529 -6.024 -6.469 1.00 98.75 90 PHE A N 1
ATOM 732 C CA . PHE A 1 90 ? 12.940 -6.243 -6.779 1.00 98.75 90 PHE A CA 1
ATOM 733 C C . PHE A 1 90 ? 13.688 -6.961 -5.660 1.00 98.75 90 PHE A C 1
ATOM 735 O O . PHE 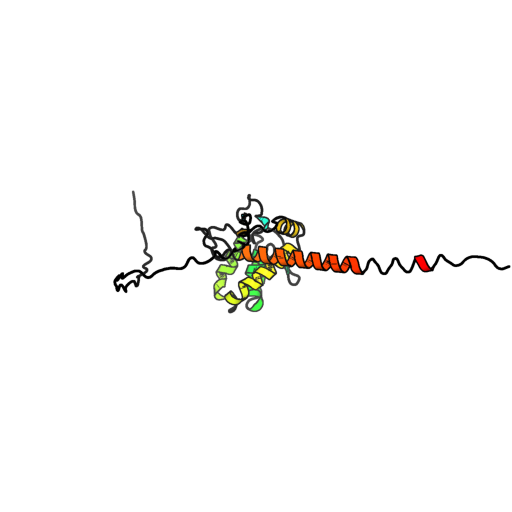A 1 90 ? 14.715 -7.566 -5.924 1.00 98.75 90 PHE A O 1
ATOM 742 N N . LEU A 1 91 ? 13.173 -6.955 -4.426 1.00 97.31 91 LEU A N 1
ATOM 743 C CA . LEU A 1 91 ? 13.902 -7.415 -3.239 1.00 97.31 91 LEU A CA 1
ATOM 744 C C . LEU A 1 91 ? 14.499 -8.830 -3.362 1.00 97.31 91 LEU A C 1
ATOM 746 O O . LEU A 1 91 ? 15.573 -9.072 -2.822 1.00 97.31 91 LEU A O 1
ATOM 750 N N . ARG A 1 92 ? 13.824 -9.745 -4.078 1.00 97.31 92 ARG A N 1
ATOM 751 C CA . ARG A 1 92 ? 14.297 -11.124 -4.298 1.00 97.31 92 ARG A CA 1
ATOM 752 C C . ARG A 1 92 ? 15.390 -11.223 -5.366 1.00 97.31 92 ARG A C 1
ATOM 754 O O . ARG A 1 92 ? 16.381 -11.907 -5.145 1.00 97.31 92 ARG A O 1
ATOM 761 N N . ASP A 1 93 ? 15.177 -10.575 -6.509 1.00 98.12 93 ASP A N 1
ATOM 762 C CA . ASP A 1 93 ? 15.943 -10.842 -7.736 1.00 98.12 93 ASP A CA 1
ATOM 763 C C . ASP A 1 93 ? 16.967 -9.730 -8.049 1.00 98.12 93 ASP A C 1
ATOM 765 O O . ASP A 1 93 ? 17.972 -9.994 -8.698 1.00 98.12 93 ASP A O 1
ATOM 769 N N . ASN A 1 94 ? 16.729 -8.501 -7.572 1.00 98.44 94 ASN A N 1
ATOM 770 C CA . ASN A 1 94 ? 17.537 -7.293 -7.801 1.00 98.44 94 ASN A CA 1
ATOM 771 C C . ASN A 1 94 ? 17.555 -6.397 -6.528 1.00 98.44 94 ASN A C 1
ATOM 773 O O . ASN A 1 94 ? 16.980 -5.297 -6.510 1.00 98.44 94 ASN A O 1
ATOM 777 N N . PRO A 1 95 ? 18.134 -6.868 -5.405 1.00 98.31 95 PRO A N 1
ATOM 778 C CA . PRO A 1 95 ? 18.056 -6.195 -4.102 1.00 98.31 95 PRO A CA 1
ATOM 779 C C . PRO A 1 95 ? 18.697 -4.797 -4.070 1.00 98.31 95 PRO A C 1
ATOM 781 O O . PRO A 1 95 ? 18.306 -3.960 -3.255 1.00 98.31 95 PRO A O 1
ATOM 784 N N . GLU A 1 96 ? 19.650 -4.510 -4.952 1.00 98.56 96 GLU A N 1
ATOM 785 C CA . GLU A 1 96 ? 20.266 -3.193 -5.121 1.00 98.56 96 GLU A CA 1
ATOM 786 C C . GLU A 1 96 ? 19.278 -2.149 -5.658 1.00 98.56 96 GLU A C 1
ATOM 788 O O . GLU A 1 96 ? 19.265 -1.018 -5.169 1.00 98.56 96 GLU A O 1
ATOM 793 N N . ILE A 1 97 ? 18.385 -2.535 -6.577 1.00 98.69 97 ILE A N 1
ATOM 794 C CA . ILE A 1 97 ? 17.302 -1.668 -7.069 1.00 98.69 97 ILE A CA 1
ATOM 795 C C . ILE A 1 97 ? 16.298 -1.417 -5.946 1.00 98.69 97 ILE A C 1
ATOM 797 O O . ILE A 1 97 ? 15.902 -0.276 -5.706 1.00 98.69 97 ILE A O 1
ATOM 801 N N . ALA A 1 98 ? 15.928 -2.468 -5.204 1.00 98.75 98 ALA A N 1
ATOM 802 C CA . ALA A 1 98 ? 15.031 -2.347 -4.057 1.00 98.75 98 ALA A CA 1
ATOM 803 C C . ALA A 1 98 ? 15.580 -1.375 -2.998 1.00 98.75 98 ALA A C 1
ATOM 805 O O . ALA A 1 98 ? 14.829 -0.564 -2.451 1.00 98.75 98 ALA A O 1
ATOM 806 N N . GLU A 1 99 ? 16.882 -1.456 -2.714 1.00 98.69 99 GLU A N 1
ATOM 807 C CA . GLU A 1 99 ? 17.568 -0.593 -1.755 1.00 98.69 99 GLU A CA 1
ATOM 808 C C . GLU A 1 99 ? 17.708 0.847 -2.262 1.00 98.69 99 GLU A C 1
ATOM 810 O O . GLU A 1 99 ? 17.565 1.775 -1.464 1.00 98.69 99 GLU A O 1
ATOM 815 N N . TYR A 1 100 ? 17.935 1.041 -3.565 1.00 98.69 100 TYR A N 1
ATOM 816 C CA . TYR A 1 100 ? 17.935 2.364 -4.183 1.00 98.69 100 TYR A CA 1
ATOM 817 C C . TYR A 1 100 ? 16.561 3.024 -4.053 1.00 98.69 100 TYR A C 1
ATOM 819 O O . TYR A 1 100 ? 16.479 4.094 -3.451 1.00 98.69 100 TYR A O 1
ATOM 827 N N . ILE A 1 101 ? 15.489 2.344 -4.491 1.00 98.62 101 ILE A N 1
ATOM 828 C CA . ILE A 1 101 ? 14.093 2.816 -4.394 1.00 98.62 101 ILE A CA 1
ATOM 829 C C . ILE A 1 101 ? 13.747 3.244 -2.966 1.00 98.62 101 ILE A C 1
ATOM 831 O O . ILE A 1 101 ? 13.093 4.261 -2.765 1.00 98.62 101 ILE A O 1
ATOM 835 N N . ARG A 1 102 ? 14.215 2.496 -1.962 1.00 98.62 102 ARG A N 1
ATOM 836 C CA . ARG A 1 102 ? 13.956 2.796 -0.550 1.00 98.62 102 ARG A CA 1
ATOM 837 C C . ARG A 1 102 ? 14.615 4.092 -0.061 1.00 98.62 102 ARG A C 1
ATOM 839 O O . ARG A 1 102 ? 14.115 4.683 0.890 1.00 98.62 102 ARG A O 1
ATOM 846 N N . LYS A 1 103 ? 15.771 4.466 -0.619 1.00 98.12 103 LYS A N 1
ATOM 847 C CA . LYS A 1 103 ? 16.672 5.487 -0.054 1.00 98.12 103 LYS A CA 1
ATOM 848 C C . LYS A 1 103 ? 16.721 6.803 -0.824 1.00 98.12 103 LYS A C 1
ATOM 850 O O . LYS A 1 103 ? 17.130 7.801 -0.242 1.00 98.12 103 LYS A O 1
ATOM 855 N N . PHE A 1 104 ? 16.439 6.798 -2.124 1.00 97.00 104 PHE A N 1
ATOM 856 C CA . PHE A 1 104 ? 16.820 7.920 -2.989 1.00 97.00 104 PHE A CA 1
ATOM 857 C C . PHE A 1 104 ? 15.908 9.154 -2.878 1.00 97.00 104 PHE A C 1
ATOM 859 O O . PHE A 1 104 ? 16.334 10.249 -3.237 1.00 97.00 104 PHE A O 1
ATOM 866 N N . SER A 1 105 ? 14.672 8.987 -2.405 1.00 97.44 105 SER A N 1
ATOM 867 C CA . SER A 1 105 ? 13.691 10.056 -2.198 1.00 97.44 105 SER A CA 1
ATOM 868 C C . SER A 1 105 ? 12.721 9.647 -1.092 1.00 97.44 105 SER A C 1
ATOM 870 O O . SER A 1 105 ? 12.507 8.457 -0.880 1.00 97.44 105 SER A O 1
ATOM 872 N N . ASP A 1 106 ? 12.122 10.627 -0.414 1.00 97.50 106 ASP A N 1
ATOM 873 C CA . ASP A 1 106 ? 10.999 10.410 0.509 1.00 97.50 106 ASP A CA 1
ATOM 874 C C . ASP A 1 106 ? 9.637 10.592 -0.190 1.00 97.50 106 ASP A C 1
ATOM 876 O O . ASP A 1 106 ? 8.578 10.349 0.397 1.00 97.50 106 ASP A O 1
ATOM 880 N N . ASN A 1 107 ? 9.630 11.033 -1.453 1.00 98.31 107 ASN A N 1
ATOM 881 C CA . ASN A 1 107 ? 8.408 11.244 -2.216 1.00 98.31 107 ASN A CA 1
ATOM 882 C C . ASN A 1 107 ? 7.908 9.911 -2.810 1.00 98.31 107 ASN A C 1
ATOM 884 O O . ASN A 1 107 ? 8.578 9.333 -3.669 1.00 98.31 107 ASN A O 1
ATOM 888 N N . PRO A 1 108 ? 6.699 9.433 -2.450 1.00 98.12 108 PRO A N 1
ATOM 889 C CA . PRO A 1 108 ? 6.160 8.172 -2.968 1.00 98.12 108 PRO A CA 1
ATOM 890 C C . PRO A 1 108 ? 6.022 8.151 -4.497 1.00 98.12 108 PRO A C 1
ATOM 892 O O . PRO A 1 108 ? 6.164 7.096 -5.115 1.00 98.12 108 PRO A O 1
ATOM 895 N N . ARG A 1 109 ? 5.797 9.310 -5.133 1.00 97.94 109 ARG A N 1
ATOM 896 C CA . ARG A 1 109 ? 5.737 9.399 -6.597 1.00 97.94 109 ARG A CA 1
ATOM 897 C C . ARG A 1 109 ? 7.079 9.052 -7.235 1.00 97.94 109 ARG A C 1
ATOM 899 O O . ARG A 1 109 ? 7.091 8.430 -8.294 1.00 97.94 109 ARG A O 1
ATOM 906 N N . ASP A 1 110 ? 8.183 9.427 -6.599 1.00 98.56 110 ASP A N 1
ATOM 907 C CA . ASP A 1 110 ? 9.511 9.103 -7.102 1.00 98.56 110 ASP A CA 1
ATOM 908 C C . ASP A 1 110 ? 9.743 7.595 -7.008 1.00 98.56 110 ASP A C 1
ATOM 910 O O . ASP A 1 110 ? 10.112 6.991 -8.013 1.00 98.56 110 ASP A O 1
ATOM 914 N N . ALA A 1 111 ? 9.445 6.964 -5.865 1.00 98.56 111 ALA A N 1
ATOM 915 C CA . ALA A 1 111 ? 9.558 5.511 -5.700 1.00 98.56 111 ALA A CA 1
ATOM 916 C C . ALA A 1 111 ? 8.756 4.730 -6.752 1.00 98.56 111 ALA A C 1
ATOM 918 O O . ALA A 1 111 ? 9.272 3.785 -7.355 1.00 98.56 111 ALA A O 1
ATOM 919 N N . PHE A 1 112 ? 7.520 5.164 -7.022 1.00 98.38 112 PHE A N 1
ATOM 920 C CA . PHE A 1 112 ? 6.700 4.626 -8.106 1.00 98.38 112 PHE A CA 1
ATOM 921 C C . PHE A 1 112 ? 7.402 4.776 -9.461 1.00 98.38 112 PHE A C 1
ATOM 923 O O . PHE A 1 112 ? 7.574 3.787 -10.175 1.00 98.38 112 PHE A O 1
ATOM 930 N N . ASN A 1 113 ? 7.824 5.992 -9.817 1.00 98.44 113 ASN A N 1
ATOM 931 C CA . ASN A 1 113 ? 8.448 6.277 -11.110 1.00 98.44 113 ASN A CA 1
ATOM 932 C C . ASN A 1 113 ? 9.744 5.484 -11.310 1.00 98.44 113 ASN A C 1
ATOM 934 O O . ASN A 1 113 ? 9.979 4.957 -12.394 1.00 98.44 113 ASN A O 1
ATOM 938 N N . GLU A 1 114 ? 10.569 5.377 -10.272 1.00 98.56 114 GLU A N 1
ATOM 939 C CA . GLU A 1 114 ? 11.833 4.652 -10.334 1.00 98.56 114 GLU A CA 1
ATOM 940 C C . GLU A 1 114 ? 11.608 3.155 -10.526 1.00 98.56 114 GLU A C 1
ATOM 942 O O . GLU A 1 114 ? 12.195 2.560 -11.424 1.00 98.56 114 GLU A O 1
ATOM 947 N N . ALA A 1 115 ? 10.679 2.551 -9.786 1.00 98.44 115 ALA A N 1
ATOM 948 C CA . ALA A 1 115 ? 10.310 1.158 -10.012 1.00 98.44 115 ALA A CA 1
ATOM 949 C C . ALA A 1 115 ? 9.807 0.900 -11.440 1.00 98.44 115 ALA A C 1
ATOM 951 O O . ALA A 1 115 ? 10.127 -0.131 -12.025 1.00 98.44 115 ALA A O 1
ATOM 952 N N . HIS A 1 116 ? 9.065 1.845 -12.029 1.00 98.00 116 HIS A N 1
ATOM 953 C CA . HIS A 1 116 ? 8.590 1.724 -13.410 1.00 98.00 116 HIS A CA 1
ATOM 954 C C . HIS A 1 116 ? 9.723 1.763 -14.440 1.00 98.00 116 HIS A C 1
ATOM 956 O O . HIS A 1 116 ? 9.614 1.100 -15.473 1.00 98.00 116 HIS A O 1
ATOM 962 N N . ARG A 1 117 ? 10.818 2.487 -14.170 1.00 98.38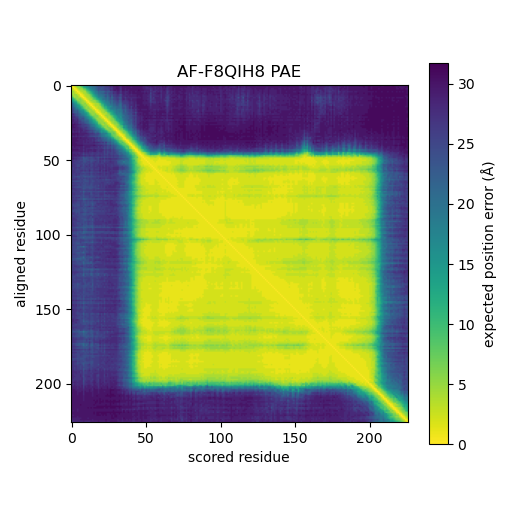 117 ARG A N 1
ATOM 963 C CA . ARG A 1 117 ? 12.003 2.506 -15.048 1.00 98.38 117 ARG A CA 1
ATOM 964 C C . ARG A 1 117 ? 12.710 1.155 -15.119 1.00 98.38 117 ARG A C 1
ATOM 966 O O . ARG A 1 117 ? 13.334 0.879 -16.135 1.00 98.38 117 ARG A O 1
ATOM 973 N N . HIS A 1 118 ? 12.580 0.325 -14.083 1.00 98.06 118 HIS A N 1
ATOM 974 C CA . HIS A 1 118 ? 13.159 -1.024 -14.015 1.00 98.06 118 HIS A CA 1
ATOM 975 C C . HIS A 1 118 ? 12.101 -2.124 -14.176 1.00 98.06 118 HIS A C 1
ATOM 977 O O . HIS A 1 118 ? 12.274 -3.225 -13.661 1.00 98.06 118 HIS A O 1
ATOM 983 N N . ASN A 1 119 ? 10.975 -1.856 -14.849 1.00 97.56 119 ASN A N 1
ATOM 984 C CA . ASN A 1 119 ? 9.894 -2.841 -14.996 1.00 97.56 119 ASN A CA 1
ATOM 985 C C . ASN A 1 119 ? 10.354 -4.169 -15.636 1.00 97.56 119 ASN A C 1
ATOM 987 O O . ASN A 1 119 ? 9.791 -5.218 -15.331 1.00 97.56 119 ASN A O 1
ATOM 991 N N . ASP A 1 120 ? 11.391 -4.137 -16.475 1.00 98.12 120 ASP A N 1
ATOM 992 C CA . ASP A 1 120 ? 12.043 -5.301 -17.088 1.00 98.12 120 ASP A CA 1
ATOM 993 C C . ASP A 1 120 ? 12.738 -6.230 -16.074 1.00 98.12 120 ASP A C 1
ATOM 995 O O . ASP A 1 120 ? 13.009 -7.389 -16.384 1.00 98.12 120 ASP A O 1
ATOM 999 N N . LYS A 1 121 ? 12.985 -5.746 -14.852 1.00 98.50 121 LYS A N 1
ATOM 1000 C CA . LYS A 1 121 ? 13.666 -6.466 -13.763 1.00 98.50 121 LYS A CA 1
ATOM 1001 C C . LYS A 1 121 ? 12.738 -6.854 -12.614 1.00 98.50 121 LYS A C 1
ATOM 1003 O O . LYS A 1 121 ? 13.194 -7.345 -11.579 1.00 98.50 121 LYS A O 1
ATOM 1008 N N . VAL A 1 122 ? 11.436 -6.605 -12.754 1.00 98.62 122 VAL A N 1
ATOM 1009 C CA . VAL A 1 122 ? 10.443 -7.025 -11.762 1.00 98.62 122 VAL A CA 1
ATOM 1010 C C . VAL A 1 122 ? 10.437 -8.548 -11.681 1.00 98.62 122 VAL A C 1
ATOM 1012 O O . VAL A 1 122 ? 10.461 -9.239 -12.699 1.00 98.62 122 VAL A O 1
ATOM 1015 N N . ARG A 1 123 ? 10.375 -9.075 -10.456 1.00 98.38 123 ARG A N 1
ATOM 1016 C CA . ARG A 1 123 ? 10.305 -10.516 -10.206 1.00 98.38 123 ARG A CA 1
ATOM 1017 C C . ARG A 1 123 ? 9.220 -11.203 -11.040 1.00 98.38 123 ARG A C 1
ATOM 1019 O O . ARG A 1 123 ? 8.087 -10.729 -11.138 1.00 98.38 123 ARG A O 1
ATOM 1026 N N . SER A 1 124 ? 9.548 -12.369 -11.590 1.00 98.12 124 SER A N 1
ATOM 1027 C CA . SER A 1 124 ? 8.712 -13.072 -12.578 1.00 98.12 124 SER A CA 1
ATOM 1028 C C . SER A 1 124 ? 7.334 -13.516 -12.067 1.00 98.12 124 SER A C 1
ATOM 1030 O O . SER A 1 124 ? 6.402 -13.687 -12.848 1.00 98.12 124 SER A O 1
ATOM 1032 N N . ASP A 1 125 ? 7.172 -13.686 -10.755 1.00 98.19 125 ASP A N 1
ATOM 1033 C CA . ASP A 1 125 ? 5.922 -14.083 -10.102 1.00 98.19 125 ASP A CA 1
ATOM 1034 C C . ASP A 1 125 ? 5.085 -12.899 -9.597 1.00 98.19 125 ASP A C 1
ATOM 1036 O O . ASP A 1 125 ? 4.069 -13.120 -8.936 1.00 98.19 125 ASP A O 1
ATOM 1040 N N . TRP A 1 126 ? 5.469 -11.653 -9.902 1.00 98.44 126 TRP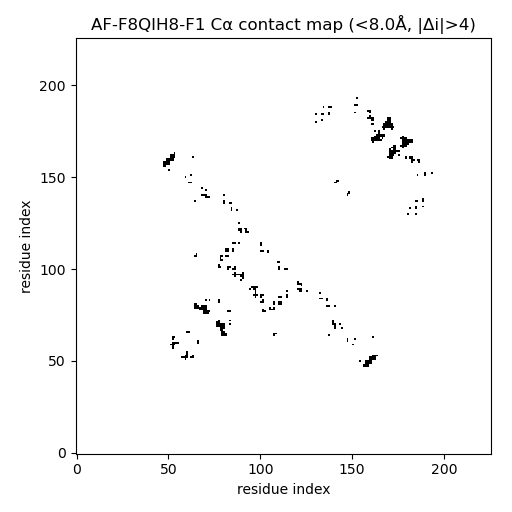 A N 1
ATOM 1041 C CA . TRP A 1 126 ? 4.855 -10.451 -9.330 1.00 98.44 126 TRP A CA 1
ATOM 1042 C C . TRP A 1 126 ? 3.332 -10.403 -9.471 1.00 98.44 126 TRP A C 1
ATOM 1044 O O . TRP A 1 126 ? 2.631 -10.163 -8.491 1.00 98.44 126 TRP A O 1
ATOM 1054 N N . LEU A 1 127 ? 2.796 -10.685 -10.663 1.00 97.69 127 LEU A N 1
ATOM 1055 C CA . LEU A 1 127 ? 1.347 -10.639 -10.898 1.00 97.69 127 LEU A CA 1
ATOM 1056 C C . LEU A 1 127 ? 0.566 -11.622 -10.019 1.00 97.69 127 LEU A C 1
ATOM 1058 O O . LEU A 1 127 ? -0.568 -11.324 -9.650 1.00 97.69 127 LEU A O 1
ATOM 1062 N N . ARG A 1 128 ? 1.180 -12.755 -9.655 1.00 98.38 128 ARG A N 1
ATOM 1063 C CA . ARG A 1 128 ? 0.577 -13.770 -8.785 1.00 98.38 128 ARG A CA 1
ATOM 1064 C C . ARG A 1 128 ? 0.570 -13.342 -7.320 1.00 98.38 128 ARG A C 1
ATOM 1066 O O . ARG A 1 128 ? -0.370 -13.674 -6.615 1.00 98.38 128 ARG A O 1
ATOM 1073 N N . ILE A 1 129 ? 1.597 -12.620 -6.871 1.00 98.31 129 ILE A N 1
ATOM 1074 C CA . ILE A 1 129 ? 1.809 -12.328 -5.443 1.00 98.31 129 ILE A CA 1
ATOM 1075 C C . ILE A 1 129 ? 1.505 -10.880 -5.041 1.00 98.31 129 ILE A C 1
ATOM 1077 O O . ILE A 1 129 ? 1.570 -10.548 -3.863 1.00 98.31 129 ILE A O 1
ATOM 1081 N N . ARG A 1 130 ? 1.227 -9.980 -5.994 1.00 98.19 130 ARG A N 1
ATOM 1082 C CA . ARG A 1 130 ? 1.079 -8.535 -5.726 1.00 98.19 130 ARG A CA 1
ATOM 1083 C C . ARG A 1 130 ? 0.008 -8.208 -4.683 1.00 98.19 130 ARG A C 1
ATOM 1085 O O . ARG A 1 130 ? 0.164 -7.226 -3.968 1.00 98.19 130 ARG A O 1
ATOM 1092 N N . ILE A 1 131 ? -1.049 -9.018 -4.587 1.00 98.56 131 ILE A N 1
ATOM 1093 C CA . ILE A 1 131 ? -2.079 -8.870 -3.550 1.00 98.56 131 ILE A CA 1
ATOM 1094 C C . ILE A 1 131 ? -1.502 -9.216 -2.175 1.00 98.56 131 ILE A C 1
ATOM 1096 O O . ILE A 1 131 ? -1.579 -8.384 -1.280 1.00 98.56 131 ILE A O 1
ATOM 1100 N N . ASP A 1 132 ? -0.836 -10.364 -2.030 1.00 98.50 132 ASP A N 1
ATOM 1101 C CA . ASP A 1 132 ? -0.208 -10.773 -0.765 1.00 98.50 132 ASP A CA 1
ATOM 1102 C C . ASP A 1 132 ? 0.850 -9.762 -0.301 1.00 98.50 132 ASP A C 1
ATOM 1104 O O . ASP A 1 132 ? 0.955 -9.438 0.882 1.00 98.50 132 ASP A O 1
ATOM 1108 N N . MET A 1 133 ? 1.628 -9.222 -1.246 1.00 98.69 133 MET A N 1
ATOM 1109 C CA . MET A 1 133 ? 2.610 -8.177 -0.960 1.00 98.69 133 MET A CA 1
ATOM 1110 C C . MET A 1 133 ? 1.932 -6.887 -0.494 1.00 98.69 133 MET A C 1
ATOM 1112 O O . MET A 1 133 ? 2.420 -6.256 0.441 1.00 98.69 133 MET A O 1
ATOM 1116 N N . MET A 1 134 ? 0.805 -6.502 -1.102 1.00 98.81 134 MET A N 1
ATOM 1117 C CA . MET A 1 134 ? 0.034 -5.347 -0.643 1.00 98.81 134 MET A CA 1
ATOM 1118 C C . MET A 1 134 ? -0.518 -5.581 0.761 1.00 98.81 134 MET A C 1
ATOM 1120 O O . MET A 1 134 ? -0.300 -4.736 1.625 1.00 98.81 134 MET A O 1
ATOM 1124 N N . ASP A 1 135 ? -1.144 -6.735 1.014 1.00 98.75 135 ASP A N 1
ATOM 1125 C CA . ASP A 1 135 ? -1.689 -7.118 2.323 1.00 98.75 135 ASP A CA 1
ATOM 1126 C C . ASP A 1 135 ? -0.603 -7.075 3.414 1.00 98.75 135 ASP A C 1
ATOM 1128 O O . ASP A 1 135 ? -0.838 -6.565 4.515 1.00 98.75 135 ASP A O 1
ATOM 1132 N N . LEU A 1 136 ? 0.620 -7.515 3.096 1.00 98.75 136 LEU A N 1
ATOM 1133 C CA . LEU A 1 136 ? 1.789 -7.374 3.967 1.00 98.75 136 LEU A CA 1
ATOM 1134 C C . LEU A 1 136 ? 2.135 -5.901 4.233 1.00 98.75 136 LEU A C 1
ATOM 1136 O O . LEU A 1 136 ? 2.330 -5.515 5.389 1.00 98.75 136 LEU A O 1
ATOM 1140 N N . VAL A 1 137 ? 2.210 -5.067 3.190 1.00 98.88 137 VAL A N 1
ATOM 1141 C CA . VAL A 1 137 ? 2.581 -3.647 3.306 1.00 98.88 137 VAL A CA 1
ATOM 1142 C C . VAL A 1 137 ? 1.568 -2.869 4.143 1.00 98.88 137 VAL A C 1
ATOM 1144 O O . VAL A 1 137 ? 1.954 -2.191 5.102 1.00 98.88 137 VAL A O 1
ATOM 1147 N N . ILE A 1 138 ? 0.276 -2.971 3.822 1.00 98.81 138 ILE A N 1
ATOM 1148 C CA . ILE A 1 138 ? -0.771 -2.299 4.600 1.00 98.81 138 ILE A CA 1
ATOM 1149 C C . ILE A 1 138 ? -0.845 -2.897 6.009 1.00 98.81 138 ILE A C 1
ATOM 1151 O O . ILE A 1 138 ? -0.965 -2.170 6.994 1.00 98.81 138 ILE A O 1
ATOM 1155 N N . GLY A 1 139 ? -0.640 -4.208 6.139 1.00 98.81 139 GLY A N 1
ATOM 1156 C CA . GLY A 1 139 ? -0.569 -4.885 7.422 1.00 98.81 139 GLY A CA 1
ATOM 1157 C C . GLY A 1 139 ? 0.528 -4.322 8.324 1.00 98.81 139 GLY A C 1
ATOM 1158 O O . GLY A 1 139 ? 0.295 -4.162 9.523 1.00 98.81 139 GLY A O 1
ATOM 1159 N N . HIS A 1 140 ? 1.697 -3.986 7.776 1.00 98.75 140 HIS A N 1
ATOM 1160 C CA . HIS A 1 140 ? 2.747 -3.299 8.520 1.00 98.75 140 HIS A CA 1
ATOM 1161 C C . HIS A 1 140 ? 2.365 -1.862 8.873 1.00 98.75 140 HIS A C 1
ATOM 1163 O O . HIS A 1 140 ? 2.487 -1.488 10.039 1.00 98.75 140 HIS A O 1
ATOM 1169 N N . LYS A 1 141 ? 1.875 -1.080 7.906 1.00 98.69 141 LYS A N 1
ATOM 1170 C CA . LYS A 1 141 ? 1.463 0.316 8.118 1.00 98.69 141 LYS A CA 1
ATOM 1171 C C . LYS A 1 141 ? 0.475 0.440 9.275 1.00 98.69 141 LYS A C 1
ATOM 1173 O O . LYS A 1 141 ? 0.760 1.103 10.267 1.00 98.69 141 LYS A O 1
ATOM 1178 N N . PHE A 1 142 ? -0.663 -0.239 9.197 1.00 98.75 142 PHE A N 1
ATOM 1179 C CA . PHE A 1 142 ? -1.716 -0.061 10.195 1.00 98.75 142 PHE A CA 1
ATOM 1180 C C . PHE A 1 142 ? -1.342 -0.679 11.550 1.00 98.75 142 PHE A C 1
ATOM 1182 O O . PHE A 1 142 ? -1.696 -0.123 12.583 1.00 98.75 142 PHE A O 1
ATOM 1189 N N . ARG A 1 143 ? -0.559 -1.768 11.602 1.00 98.38 143 ARG A N 1
ATOM 1190 C CA . ARG A 1 143 ? -0.111 -2.326 12.896 1.00 98.38 143 ARG A CA 1
ATOM 1191 C C . ARG A 1 143 ? 0.942 -1.470 13.599 1.00 98.38 143 ARG A C 1
ATOM 1193 O O . ARG A 1 143 ? 0.993 -1.482 14.826 1.00 98.38 143 ARG A O 1
ATOM 1200 N N . GLN A 1 144 ? 1.783 -0.753 12.855 1.00 98.56 144 GLN A N 1
ATOM 1201 C CA . GLN A 1 144 ? 2.841 0.089 13.427 1.00 98.56 144 GLN A CA 1
ATOM 1202 C C . GLN A 1 144 ? 2.344 1.485 13.828 1.00 98.56 144 GLN A C 1
ATOM 1204 O O . GLN A 1 144 ? 2.972 2.136 14.660 1.00 98.56 144 GLN A O 1
ATOM 1209 N N . HIS A 1 145 ? 1.203 1.926 13.294 1.00 98.62 145 HIS A N 1
ATOM 1210 C CA . HIS A 1 145 ? 0.650 3.261 13.522 1.00 98.62 145 HIS A CA 1
ATOM 1211 C C . HIS A 1 145 ? -0.739 3.176 14.152 1.00 98.62 145 HIS A C 1
ATOM 1213 O O . HIS A 1 145 ? -1.741 3.025 13.454 1.00 98.62 145 HIS A O 1
ATOM 1219 N N . LYS A 1 146 ? -0.814 3.311 15.484 1.00 98.06 146 LYS A N 1
ATOM 1220 C CA . LYS A 1 146 ? -2.078 3.164 16.230 1.00 98.06 146 LYS A CA 1
ATOM 1221 C C . LYS A 1 146 ? -3.192 4.075 15.699 1.00 98.06 146 LYS A C 1
ATOM 1223 O O . LYS A 1 146 ? -4.306 3.603 15.535 1.00 98.06 146 LYS A O 1
ATOM 1228 N N . HIS A 1 147 ? -2.887 5.336 15.391 1.00 98.31 147 HIS A N 1
ATOM 1229 C CA . HIS A 1 147 ? -3.882 6.280 14.874 1.00 98.31 147 HIS A CA 1
ATOM 1230 C C . HIS A 1 147 ? -4.499 5.816 13.543 1.00 98.31 147 HIS A C 1
ATOM 1232 O O . HIS A 1 147 ? -5.709 5.908 13.381 1.00 98.31 147 HIS A O 1
ATOM 1238 N N . LEU A 1 148 ? -3.699 5.238 12.635 1.00 98.75 148 LEU A N 1
ATOM 1239 C CA . LEU A 1 148 ? -4.194 4.683 11.370 1.00 98.75 148 LEU A CA 1
ATOM 1240 C C . LEU A 1 148 ? -5.069 3.456 11.602 1.00 98.75 148 LEU A C 1
ATOM 1242 O O . LEU A 1 148 ? -6.104 3.301 10.961 1.00 98.75 148 LEU A O 1
ATOM 1246 N N . LYS A 1 149 ? -4.662 2.574 12.523 1.00 98.62 149 LYS A N 1
ATOM 1247 C CA . LYS A 1 149 ? -5.486 1.428 12.923 1.00 98.62 149 LYS A CA 1
ATOM 1248 C C . LYS A 1 149 ? -6.843 1.884 13.450 1.00 98.62 149 LYS A C 1
ATOM 1250 O O . LYS A 1 149 ? -7.859 1.357 13.010 1.00 98.62 149 LYS A O 1
ATOM 1255 N N . ASP A 1 150 ? -6.843 2.834 14.381 1.00 98.38 150 ASP A N 1
ATOM 1256 C CA . ASP A 1 150 ? -8.065 3.348 14.998 1.00 98.38 150 ASP A CA 1
ATOM 1257 C C . ASP A 1 150 ? -8.972 4.006 13.935 1.00 98.38 150 ASP A C 1
ATOM 1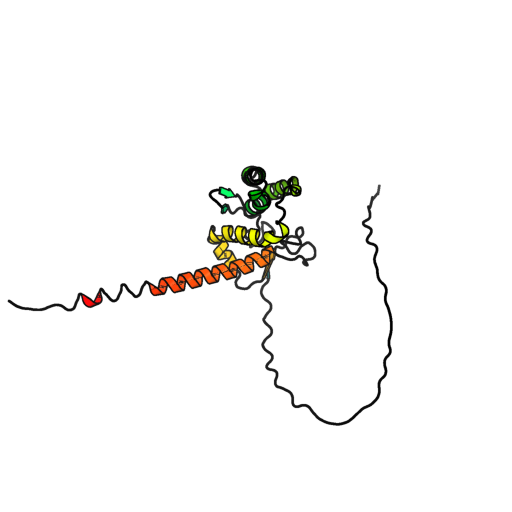259 O O . ASP A 1 150 ? -10.178 3.769 13.921 1.00 98.38 150 ASP A O 1
ATOM 1263 N N . GLU A 1 151 ? -8.395 4.765 12.996 1.00 98.62 151 GLU A N 1
ATOM 1264 C CA . GLU A 1 151 ? -9.116 5.368 11.866 1.00 98.62 151 GLU A CA 1
ATOM 1265 C C . GLU A 1 151 ? -9.706 4.312 10.918 1.00 98.62 151 GLU A C 1
ATOM 1267 O O . GLU A 1 151 ? -10.860 4.420 10.517 1.00 98.62 151 GLU A O 1
ATOM 1272 N N . LEU A 1 152 ? -8.975 3.238 10.603 1.00 98.75 152 LEU A N 1
ATOM 1273 C CA . LEU A 1 152 ? -9.518 2.132 9.808 1.00 98.75 152 LEU A CA 1
ATOM 1274 C C . LEU A 1 152 ? -10.667 1.426 10.534 1.00 98.75 152 LEU A C 1
ATOM 1276 O O . LEU A 1 152 ? -11.663 1.063 9.911 1.00 98.75 152 LEU A O 1
ATOM 1280 N N . GLN A 1 153 ? -10.558 1.227 11.846 1.00 98.31 153 GLN A N 1
ATOM 1281 C CA . GLN A 1 153 ? -11.613 0.594 12.636 1.00 98.31 153 GLN A CA 1
ATOM 1282 C C . GLN A 1 153 ? -12.867 1.468 12.754 1.00 98.31 153 GLN A C 1
ATOM 1284 O O . GLN A 1 153 ? -13.973 0.917 12.750 1.00 98.31 153 GLN A O 1
ATOM 1289 N N . SER A 1 154 ? -12.706 2.795 12.816 1.00 97.88 154 SER A N 1
ATOM 1290 C CA . SER A 1 154 ? -13.815 3.750 12.946 1.00 97.88 154 SER A CA 1
ATOM 1291 C C . SER A 1 154 ? -14.727 3.795 11.718 1.00 97.88 154 SER A C 1
ATOM 1293 O O . SER A 1 154 ? -15.885 4.177 11.847 1.00 97.88 154 SER A O 1
ATOM 1295 N N . THR A 1 155 ? -14.261 3.307 10.563 1.00 98.06 155 THR A N 1
ATOM 1296 C CA . THR A 1 155 ? -15.079 3.156 9.343 1.00 98.06 155 THR A CA 1
ATOM 1297 C C . THR A 1 155 ? -16.235 2.156 9.479 1.00 98.06 155 THR A C 1
ATOM 1299 O O . THR A 1 155 ? -17.020 1.994 8.546 1.00 98.06 155 THR A O 1
ATOM 1302 N N . GLY A 1 156 ? -16.347 1.444 10.608 1.00 96.88 156 GLY A N 1
ATOM 1303 C CA . GLY A 1 156 ? -17.425 0.483 10.824 1.00 96.88 156 GLY A CA 1
ATOM 1304 C C . GLY A 1 156 ? -17.418 -0.588 9.736 1.00 96.88 156 GLY A C 1
ATOM 1305 O O . GLY A 1 156 ? -16.375 -1.178 9.456 1.00 96.88 156 GLY A O 1
ATOM 1306 N N . ASP A 1 157 ? -18.565 -0.839 9.118 1.00 96.38 157 ASP A N 1
ATOM 1307 C CA . ASP A 1 157 ? -18.686 -1.819 8.033 1.00 96.38 157 ASP A CA 1
ATOM 1308 C C . ASP A 1 157 ? -18.744 -1.168 6.644 1.00 96.38 157 ASP A C 1
ATOM 1310 O O . ASP A 1 157 ? -19.070 -1.844 5.666 1.00 96.38 157 ASP A O 1
ATOM 1314 N N . ALA A 1 158 ? -18.389 0.120 6.535 1.00 98.19 158 ALA A N 1
ATOM 1315 C CA . ALA A 1 158 ? -18.390 0.853 5.274 1.00 98.19 158 ALA A CA 1
ATOM 1316 C C . ALA A 1 158 ? -17.531 0.165 4.200 1.00 98.19 158 ALA A C 1
ATOM 1318 O O . ALA A 1 158 ? -16.512 -0.472 4.507 1.00 98.19 158 ALA A O 1
ATOM 1319 N N . GLU A 1 159 ? -17.947 0.307 2.946 1.00 98.25 159 GLU A N 1
ATOM 1320 C CA . GLU A 1 159 ? -17.145 -0.040 1.777 1.00 98.25 159 GLU A CA 1
ATOM 1321 C C . GLU A 1 159 ? -16.064 1.023 1.584 1.00 98.25 159 GLU A C 1
ATOM 1323 O O . GLU A 1 159 ? -16.347 2.220 1.688 1.00 98.25 159 GLU A O 1
ATOM 1328 N N . LEU A 1 160 ? -14.841 0.597 1.283 1.00 98.69 160 LEU A N 1
ATOM 1329 C CA . LEU A 1 160 ? -13.710 1.501 1.094 1.00 98.69 160 LEU A CA 1
ATOM 1330 C C . LEU A 1 160 ? -13.338 1.545 -0.386 1.00 98.69 160 LEU A C 1
ATOM 1332 O O . LEU A 1 160 ? -13.070 0.504 -0.983 1.00 98.69 160 LEU A O 1
ATOM 1336 N N . PHE A 1 161 ? -13.289 2.737 -0.974 1.00 98.44 161 PHE A N 1
ATOM 1337 C CA . PHE A 1 161 ? -12.954 2.943 -2.381 1.00 98.44 161 PHE A CA 1
ATOM 1338 C C . PHE A 1 161 ? -11.751 3.872 -2.523 1.00 98.44 161 PHE A C 1
ATOM 1340 O O . PHE A 1 161 ? -11.818 5.043 -2.147 1.00 98.44 161 PHE A O 1
ATOM 1347 N N . GLU A 1 162 ? -10.661 3.359 -3.098 1.00 98.00 162 GLU A N 1
ATOM 1348 C CA . GLU A 1 162 ? -9.573 4.222 -3.555 1.00 98.00 162 GLU A CA 1
ATOM 1349 C C . GLU A 1 162 ? -10.040 4.948 -4.826 1.00 98.00 162 GLU A C 1
ATOM 1351 O O . GLU A 1 162 ? -10.116 4.360 -5.910 1.00 98.00 162 GLU A O 1
ATOM 1356 N N . ASP A 1 163 ? -10.351 6.237 -4.695 1.00 97.69 163 ASP A N 1
ATOM 1357 C CA . ASP A 1 163 ? -10.934 7.075 -5.752 1.00 97.69 163 ASP A CA 1
ATOM 1358 C C . ASP A 1 163 ? -9.874 7.634 -6.718 1.00 97.69 163 ASP A C 1
ATOM 1360 O O . ASP A 1 163 ? -9.860 8.805 -7.093 1.00 97.69 163 ASP A O 1
ATOM 1364 N N . SER A 1 164 ? -8.900 6.797 -7.075 1.00 96.12 164 SER A N 1
ATOM 1365 C CA . SER A 1 164 ? -7.851 7.167 -8.020 1.00 96.12 164 SER A CA 1
ATOM 1366 C C . SER A 1 164 ? -8.399 7.148 -9.449 1.00 96.12 164 SER A C 1
ATOM 1368 O O . SER A 1 164 ? -8.723 6.071 -9.956 1.00 96.12 164 SER A O 1
ATOM 1370 N N . PRO A 1 165 ? -8.411 8.281 -10.181 1.00 95.00 165 PRO A N 1
ATOM 1371 C CA . PRO A 1 165 ? -8.856 8.296 -11.573 1.00 95.00 165 PRO A CA 1
ATOM 1372 C C . PRO A 1 165 ? -7.798 7.727 -12.534 1.00 95.00 165 PRO A C 1
ATOM 1374 O O . PRO A 1 165 ? -8.057 7.594 -13.732 1.00 95.00 165 PRO A O 1
ATOM 1377 N N . TYR A 1 166 ? -6.596 7.419 -12.035 1.00 94.81 166 TYR A N 1
ATOM 1378 C CA . TYR A 1 166 ? -5.445 6.992 -12.836 1.00 94.81 166 TYR A CA 1
ATOM 1379 C C . TYR A 1 166 ? -5.102 5.508 -12.673 1.00 94.81 166 TYR A C 1
ATOM 1381 O O . TYR A 1 166 ? -4.362 4.974 -13.497 1.00 94.81 166 TYR A O 1
ATOM 1389 N N . ASP A 1 167 ? -5.621 4.845 -11.636 1.00 94.62 167 ASP A N 1
ATOM 1390 C CA . ASP A 1 167 ? -5.339 3.440 -11.337 1.00 94.62 167 ASP A CA 1
ATOM 1391 C C . ASP A 1 167 ? -6.645 2.648 -11.236 1.00 94.62 167 ASP A C 1
ATOM 1393 O O . ASP A 1 167 ? -7.381 2.757 -10.260 1.00 94.62 167 ASP A O 1
ATOM 1397 N N . ALA A 1 168 ? -6.932 1.855 -12.269 1.00 97.44 168 ALA A N 1
ATOM 1398 C CA . ALA A 1 168 ? -8.117 1.003 -12.326 1.00 97.44 168 ALA A CA 1
ATOM 1399 C C . ALA A 1 168 ? -7.899 -0.385 -11.699 1.00 97.44 168 ALA A C 1
ATOM 1401 O O . ALA A 1 168 ? -8.828 -1.185 -11.678 1.00 97.44 168 ALA A O 1
ATOM 1402 N N . TYR A 1 169 ? -6.689 -0.714 -11.239 1.00 98.19 169 TYR A N 1
ATOM 1403 C CA . TYR A 1 169 ? -6.428 -1.985 -10.565 1.00 98.19 169 TYR A CA 1
ATOM 1404 C C . TYR A 1 169 ? -6.492 -1.814 -9.046 1.00 98.19 169 TYR A C 1
ATOM 1406 O O . TYR A 1 169 ? -7.252 -2.506 -8.366 1.00 98.19 169 TYR A O 1
ATOM 1414 N N . TRP A 1 170 ? -5.715 -0.881 -8.496 1.00 98.31 170 TRP A N 1
ATOM 1415 C CA . TRP A 1 170 ? -5.744 -0.604 -7.059 1.00 98.31 170 TRP A CA 1
ATOM 1416 C C . TRP A 1 170 ? -6.951 0.247 -6.665 1.00 98.31 170 TRP A C 1
ATOM 1418 O O . TRP A 1 170 ? -7.584 -0.076 -5.655 1.00 98.31 170 TRP A O 1
ATOM 1428 N N . GLY A 1 171 ? -7.333 1.208 -7.512 1.00 98.12 171 GLY A N 1
ATOM 1429 C CA . GLY A 1 171 ? -8.491 2.077 -7.322 1.00 98.12 171 GLY A CA 1
ATOM 1430 C C . GLY A 1 171 ? -9.651 1.808 -8.276 1.00 98.12 171 GLY A C 1
ATOM 1431 O O . GLY A 1 171 ? -9.710 0.777 -8.955 1.00 98.12 171 GLY A O 1
ATOM 1432 N N . ILE A 1 172 ? -10.608 2.738 -8.292 1.00 98.19 172 ILE A N 1
ATOM 1433 C CA . ILE A 1 172 ? -11.827 2.646 -9.112 1.00 98.19 172 ILE A CA 1
ATOM 1434 C C . ILE A 1 172 ? -11.648 3.183 -10.537 1.00 98.19 172 ILE A C 1
ATOM 1436 O O . ILE A 1 172 ? -12.547 3.032 -11.362 1.00 98.19 172 ILE A O 1
ATOM 1440 N N . GLY A 1 173 ? -10.498 3.776 -10.861 1.00 97.38 173 GLY A N 1
ATOM 1441 C CA . GLY A 1 173 ? -10.223 4.322 -12.186 1.00 97.38 173 GLY A CA 1
ATOM 1442 C C . GLY A 1 173 ? -11.143 5.483 -12.582 1.00 97.38 173 GLY A C 1
ATOM 1443 O O . GLY A 1 173 ? -12.024 5.922 -11.848 1.00 97.38 173 GLY A O 1
ATOM 1444 N N . ARG A 1 174 ? -10.934 6.010 -13.791 1.00 96.12 174 ARG A N 1
ATOM 1445 C CA . ARG A 1 174 ? -11.615 7.222 -14.275 1.00 96.12 174 ARG A CA 1
ATOM 1446 C C . ARG A 1 174 ? -13.138 7.097 -14.395 1.00 96.12 174 ARG A C 1
ATOM 1448 O O . ARG A 1 174 ? -13.830 8.106 -14.300 1.00 96.12 174 ARG A O 1
ATOM 1455 N N . ASP A 1 175 ? -13.645 5.904 -14.687 1.00 95.44 175 ASP A N 1
ATOM 1456 C CA . ASP A 1 175 ? -15.072 5.638 -14.901 1.00 95.44 175 ASP A CA 1
ATOM 1457 C C . ASP A 1 175 ? -15.757 4.981 -13.692 1.00 95.44 175 ASP A C 1
ATOM 1459 O O . ASP A 1 175 ? -16.947 4.674 -13.757 1.00 95.44 175 ASP A O 1
ATOM 1463 N N . GLY A 1 176 ? -15.026 4.783 -12.589 1.00 95.56 176 GLY A N 1
ATOM 1464 C CA . GLY A 1 176 ? -15.537 4.146 -11.379 1.00 95.56 176 GLY A CA 1
ATOM 1465 C C . GLY A 1 176 ? -15.709 2.627 -11.486 1.00 95.56 176 GLY A C 1
ATOM 1466 O O . GLY A 1 176 ? -16.318 2.033 -10.596 1.00 95.56 176 GLY A O 1
ATOM 1467 N N . THR A 1 177 ? -15.216 1.989 -12.554 1.00 96.56 177 THR A N 1
ATOM 1468 C CA . THR A 1 177 ? -15.371 0.540 -12.794 1.00 96.56 177 THR A CA 1
ATOM 1469 C C . THR A 1 177 ? -14.133 -0.293 -12.455 1.00 96.56 177 THR A C 1
ATOM 1471 O O . THR A 1 177 ? -14.138 -1.513 -12.632 1.00 96.56 177 THR A O 1
ATOM 1474 N N . GLY A 1 178 ? -13.076 0.351 -11.958 1.00 97.75 178 GLY A N 1
ATOM 1475 C CA . GLY A 1 178 ? -11.832 -0.290 -11.553 1.00 97.75 178 GLY A CA 1
ATOM 1476 C C . GLY A 1 178 ? -12.013 -1.332 -10.449 1.00 97.75 178 GLY A C 1
ATOM 1477 O O . GLY A 1 178 ? -13.007 -1.375 -9.723 1.00 97.75 178 GLY A O 1
ATOM 1478 N N . GLU A 1 179 ? -11.019 -2.202 -10.317 1.00 98.44 179 GLU A N 1
ATOM 1479 C CA . GLU A 1 179 ? -11.080 -3.356 -9.431 1.00 98.44 179 GLU A CA 1
ATOM 1480 C C . GLU A 1 179 ? -11.058 -2.991 -7.943 1.00 98.44 179 GLU A C 1
ATOM 1482 O O . GLU A 1 179 ? -11.471 -3.825 -7.129 1.00 98.44 179 GLU A O 1
ATOM 1487 N N . ASN A 1 180 ? -10.597 -1.789 -7.575 1.00 98.56 180 ASN A N 1
ATOM 1488 C CA . ASN A 1 180 ? -10.533 -1.310 -6.192 1.00 98.56 180 ASN A CA 1
ATOM 1489 C C . ASN A 1 180 ? -9.840 -2.309 -5.240 1.00 98.56 180 ASN A C 1
ATOM 1491 O O . ASN A 1 180 ? -10.334 -2.626 -4.150 1.00 98.56 180 ASN A O 1
ATOM 1495 N N . GLN A 1 181 ? -8.717 -2.893 -5.671 1.00 98.69 181 GLN A N 1
ATOM 1496 C CA . GLN A 1 181 ? -8.014 -3.905 -4.880 1.00 98.69 181 GLN A CA 1
ATOM 1497 C C . GLN A 1 181 ? -7.461 -3.344 -3.563 1.00 98.69 181 GLN A C 1
ATOM 1499 O O . GLN A 1 181 ? -7.395 -4.091 -2.584 1.00 98.69 181 GLN A O 1
ATOM 1504 N N . LEU A 1 182 ? -7.116 -2.050 -3.495 1.00 98.75 182 LEU A N 1
ATOM 1505 C CA . LEU A 1 182 ? -6.639 -1.428 -2.258 1.00 98.75 182 LEU A CA 1
ATOM 1506 C C . LEU A 1 182 ? -7.770 -1.307 -1.232 1.00 98.75 182 LEU A C 1
ATOM 1508 O O . LEU A 1 182 ? -7.594 -1.709 -0.083 1.00 98.75 182 LEU A O 1
ATOM 1512 N N . GLY A 1 183 ? -8.946 -0.836 -1.654 1.00 98.69 183 GLY A N 1
ATOM 1513 C CA . GLY A 1 183 ? -10.136 -0.790 -0.806 1.00 98.69 183 GLY A CA 1
ATOM 1514 C C . GLY A 1 183 ? -10.493 -2.164 -0.232 1.00 98.69 183 GLY A C 1
ATOM 1515 O O . GLY A 1 183 ? -10.617 -2.331 0.982 1.00 98.69 183 GLY A O 1
ATOM 1516 N N . LYS A 1 184 ? -10.516 -3.193 -1.090 1.00 98.75 184 LYS A N 1
ATOM 1517 C CA . LYS A 1 184 ? -10.736 -4.592 -0.676 1.00 98.75 184 LYS A CA 1
ATOM 1518 C C . LYS A 1 184 ? -9.676 -5.089 0.312 1.00 98.75 184 LYS A C 1
ATOM 1520 O O . LYS A 1 184 ? -10.012 -5.808 1.253 1.00 98.75 184 LYS A O 1
ATOM 1525 N N . ALA A 1 185 ? -8.407 -4.737 0.108 1.00 98.75 185 ALA A N 1
ATOM 1526 C CA . ALA A 1 185 ? -7.315 -5.104 1.010 1.00 98.75 185 ALA A CA 1
ATOM 1527 C C . ALA A 1 185 ? -7.475 -4.461 2.397 1.00 98.75 185 ALA A C 1
ATOM 1529 O O . ALA A 1 185 ? -7.314 -5.135 3.417 1.00 98.75 185 ALA A O 1
ATOM 1530 N N . LEU A 1 186 ? -7.876 -3.189 2.453 1.00 98.88 186 LEU A N 1
ATOM 1531 C CA . LEU A 1 186 ? -8.162 -2.486 3.705 1.00 98.88 186 LEU A CA 1
ATOM 1532 C C . LEU A 1 186 ? -9.357 -3.096 4.451 1.00 98.88 186 LEU A C 1
ATOM 1534 O O . LEU A 1 186 ? -9.285 -3.263 5.667 1.00 98.88 186 LEU A O 1
ATOM 1538 N N . GLU A 1 187 ? -10.422 -3.498 3.749 1.00 98.75 187 GLU A N 1
ATOM 1539 C CA . GLU A 1 187 ? -11.568 -4.186 4.365 1.00 98.75 187 GLU A CA 1
ATOM 1540 C C . GLU A 1 187 ? -11.183 -5.560 4.944 1.00 98.75 187 GLU A C 1
ATOM 1542 O O . GLU A 1 187 ? -11.589 -5.897 6.066 1.00 98.75 187 GLU A O 1
ATOM 1547 N N . ARG A 1 188 ? -10.345 -6.335 4.232 1.00 98.50 188 ARG A N 1
ATOM 1548 C CA . ARG A 1 188 ? -9.769 -7.585 4.766 1.00 98.50 188 ARG A CA 1
ATOM 1549 C C . ARG A 1 188 ? -8.949 -7.310 6.024 1.00 98.50 188 ARG A C 1
ATOM 1551 O O . ARG A 1 188 ? -9.181 -7.937 7.054 1.00 98.50 188 ARG A O 1
ATOM 1558 N N . LEU A 1 189 ? -8.045 -6.332 5.972 1.00 98.75 189 LEU A N 1
ATOM 1559 C CA . LEU A 1 189 ? -7.199 -5.962 7.106 1.00 98.75 189 LEU A CA 1
ATOM 1560 C C . LEU A 1 189 ? -8.019 -5.490 8.316 1.00 98.75 189 LEU A C 1
ATOM 1562 O O . LEU A 1 189 ? -7.720 -5.887 9.442 1.00 98.75 189 LEU A O 1
ATOM 1566 N N . ARG A 1 190 ? -9.067 -4.686 8.100 1.00 98.69 190 ARG A N 1
ATOM 1567 C CA . ARG A 1 190 ? -9.998 -4.236 9.147 1.00 98.69 190 ARG A CA 1
ATOM 1568 C C . ARG A 1 190 ? -10.613 -5.424 9.885 1.00 98.69 190 ARG A C 1
ATOM 1570 O O . ARG A 1 190 ? -10.666 -5.412 11.113 1.00 98.69 190 ARG A O 1
ATOM 1577 N N . THR A 1 191 ? -11.029 -6.449 9.144 1.00 98.25 191 THR A N 1
ATOM 1578 C CA . THR A 1 191 ? -11.575 -7.693 9.707 1.00 98.25 191 THR A CA 1
ATOM 1579 C C . THR A 1 191 ? -10.525 -8.415 10.551 1.00 98.25 191 THR A C 1
ATOM 1581 O O . THR A 1 191 ? -10.752 -8.644 11.738 1.00 98.25 191 THR A O 1
ATOM 1584 N N . THR A 1 192 ? -9.331 -8.649 9.999 1.00 98.31 192 THR A N 1
ATOM 1585 C CA . THR A 1 192 ? -8.221 -9.300 10.713 1.00 98.31 192 THR A CA 1
ATOM 1586 C C . THR A 1 192 ? -7.860 -8.581 12.016 1.00 98.31 192 THR A C 1
ATOM 1588 O O . THR A 1 192 ? -7.659 -9.212 13.050 1.00 98.31 192 THR A O 1
ATOM 1591 N N . LEU A 1 193 ? -7.800 -7.247 12.007 1.00 97.69 193 LEU A N 1
ATOM 1592 C CA . LEU A 1 193 ? -7.444 -6.464 13.194 1.00 97.69 193 LEU A CA 1
ATOM 1593 C C . LEU A 1 193 ? -8.503 -6.566 14.303 1.00 97.69 193 LEU A C 1
ATOM 1595 O O . LEU A 1 193 ? -8.143 -6.595 15.480 1.00 97.69 193 LEU A O 1
ATOM 1599 N N . ARG A 1 194 ? -9.793 -6.660 13.950 1.00 97.00 194 ARG A N 1
ATOM 1600 C CA . ARG A 1 194 ? -10.881 -6.892 14.918 1.00 97.00 194 ARG A CA 1
ATOM 1601 C C . ARG A 1 194 ? -10.772 -8.272 15.561 1.00 97.00 194 ARG A C 1
ATOM 1603 O O . ARG A 1 194 ? -10.906 -8.391 16.778 1.00 97.00 194 ARG A O 1
ATOM 1610 N N . GLU A 1 195 ? -10.489 -9.299 14.765 1.00 96.62 195 GLU A N 1
ATOM 1611 C CA . GLU A 1 195 ? -10.289 -10.667 15.259 1.00 96.62 195 GLU A CA 1
ATOM 1612 C C . GLU A 1 195 ? -9.080 -10.756 16.203 1.00 96.62 195 GLU A C 1
ATOM 1614 O O . GLU A 1 195 ? -9.169 -11.353 17.278 1.00 96.62 195 GLU A O 1
ATOM 1619 N N . GLU A 1 196 ? -7.967 -10.102 15.853 1.00 95.31 196 GLU A N 1
ATOM 1620 C CA . GLU A 1 196 ? -6.779 -10.012 16.708 1.00 95.31 196 GLU A CA 1
ATOM 1621 C C . GLU A 1 196 ? -7.082 -9.346 18.062 1.00 95.31 196 GLU A C 1
ATOM 1623 O O . GLU A 1 196 ? -6.566 -9.782 19.096 1.00 95.31 196 GLU A O 1
ATOM 1628 N N . GLU A 1 197 ? -7.900 -8.291 18.085 1.00 93.44 197 GLU A N 1
ATOM 1629 C CA . GLU A 1 197 ? -8.290 -7.601 19.320 1.00 93.44 197 GLU A CA 1
ATOM 1630 C C . GLU A 1 197 ? -9.256 -8.424 20.173 1.00 93.44 197 GLU A C 1
ATOM 1632 O O . GLU A 1 197 ? -9.045 -8.536 21.384 1.00 93.44 197 GLU A O 1
ATOM 1637 N N . ALA A 1 198 ? -10.243 -9.077 19.557 1.00 93.69 198 ALA A N 1
ATOM 1638 C CA . ALA A 1 198 ? -11.138 -10.000 20.251 1.00 93.69 198 ALA A CA 1
ATOM 1639 C C . ALA A 1 198 ? -10.358 -11.163 20.893 1.00 93.69 198 ALA A C 1
ATOM 1641 O O . ALA A 1 198 ? -10.573 -11.497 22.062 1.00 93.69 198 ALA A O 1
ATOM 1642 N N . ALA A 1 199 ? -9.384 -11.729 20.172 1.00 93.75 199 ALA A N 1
ATOM 1643 C CA . ALA A 1 199 ? -8.523 -12.793 20.681 1.00 93.75 199 ALA A CA 1
ATOM 1644 C C . ALA A 1 199 ? -7.628 -12.332 21.848 1.00 93.75 199 ALA A C 1
ATOM 1646 O O . ALA A 1 199 ? -7.402 -13.095 22.792 1.00 93.75 199 ALA A O 1
ATOM 1647 N N . LYS A 1 200 ? -7.127 -11.089 21.821 1.00 90.56 200 LYS A N 1
ATOM 1648 C CA . LYS A 1 200 ? -6.364 -10.499 22.939 1.00 90.56 200 LYS A CA 1
ATOM 1649 C C . LYS A 1 200 ? -7.248 -10.264 24.165 1.00 90.56 200 LYS A C 1
ATOM 1651 O O . LYS A 1 200 ? -6.833 -10.599 25.274 1.00 90.56 200 LYS A O 1
ATOM 1656 N N . GLY A 1 201 ? -8.466 -9.757 23.969 1.00 84.75 201 GLY A N 1
ATOM 1657 C CA . GLY A 1 201 ? -9.448 -9.568 25.040 1.00 84.75 201 GLY A CA 1
ATOM 1658 C C . GLY A 1 201 ? -9.830 -10.883 25.725 1.00 84.75 201 GLY A C 1
ATOM 1659 O O . GLY A 1 201 ? -9.824 -10.963 26.951 1.00 84.75 201 GLY A O 1
ATOM 1660 N N . ALA A 1 202 ? -10.060 -11.946 24.948 1.00 81.44 202 ALA A N 1
ATOM 1661 C CA . ALA A 1 202 ? -10.381 -13.271 25.480 1.00 81.44 202 ALA A CA 1
ATOM 1662 C C . ALA A 1 202 ? -9.238 -13.883 26.317 1.00 81.44 202 ALA A C 1
ATOM 1664 O O . ALA A 1 202 ? -9.497 -14.534 27.329 1.00 81.44 202 ALA A O 1
ATOM 1665 N N . LYS A 1 203 ? -7.972 -13.650 25.938 1.00 73.50 203 LYS A N 1
ATOM 1666 C CA . LYS A 1 203 ? -6.802 -14.124 26.701 1.00 73.50 203 LYS A CA 1
ATOM 1667 C C . LYS A 1 203 ? -6.579 -13.339 28.000 1.00 73.50 203 LYS A C 1
ATOM 1669 O O . LYS A 1 203 ? -6.244 -13.947 29.011 1.00 73.50 203 LYS A O 1
ATOM 1674 N N . GLY A 1 204 ? -6.830 -12.027 28.007 1.00 58.78 204 GLY A N 1
ATOM 1675 C CA . GLY A 1 204 ? -6.669 -11.180 29.199 1.00 58.78 204 GLY A CA 1
ATOM 1676 C C . GLY A 1 204 ? -7.650 -11.490 30.341 1.00 58.78 204 GLY A C 1
ATOM 1677 O O . GLY A 1 204 ? -7.308 -11.325 31.509 1.00 58.78 204 GLY A O 1
ATOM 1678 N N . VAL A 1 205 ? -8.847 -12.002 30.033 1.00 59.28 205 VAL A N 1
ATOM 1679 C CA . VAL A 1 205 ? -9.852 -12.383 31.049 1.00 59.28 205 VAL A CA 1
ATOM 1680 C C . VAL A 1 205 ? -9.495 -13.706 31.759 1.00 59.28 205 VAL A C 1
ATOM 1682 O O . VAL A 1 205 ? -9.885 -13.917 32.908 1.00 59.28 205 VAL A O 1
ATOM 1685 N N . GLY A 1 206 ? -8.707 -14.585 31.125 1.00 54.09 206 GLY A N 1
ATOM 1686 C CA . GLY A 1 206 ? -8.340 -15.903 31.666 1.00 54.09 206 GLY A CA 1
ATOM 1687 C C . GLY A 1 206 ? -7.205 -15.912 32.702 1.00 54.09 206 GLY A C 1
ATOM 1688 O O . GLY A 1 206 ? -7.118 -16.846 33.497 1.00 54.09 206 GLY A O 1
ATOM 1689 N N . GLU A 1 207 ? -6.349 -14.887 32.733 1.00 52.78 207 GLU A N 1
ATOM 1690 C CA . GLU A 1 207 ? -5.207 -14.813 33.665 1.00 52.78 207 GLU A CA 1
ATOM 1691 C C . GLU A 1 207 ? -5.534 -14.055 34.967 1.00 52.78 207 GLU A C 1
ATOM 1693 O O . GLU A 1 207 ? -4.929 -14.319 36.006 1.00 52.78 207 GLU A O 1
ATOM 1698 N N . GLY A 1 208 ? -6.558 -13.191 34.964 1.00 47.34 208 GLY A N 1
ATOM 1699 C CA . GLY A 1 208 ? -6.961 -12.387 36.129 1.00 47.34 208 GLY A CA 1
ATOM 1700 C C . GLY A 1 208 ? -7.690 -13.144 37.251 1.00 47.34 208 GLY A C 1
ATOM 1701 O O . GLY A 1 208 ? -7.841 -12.610 38.347 1.00 47.34 208 GLY A O 1
ATOM 1702 N N . THR A 1 209 ? -8.130 -14.387 37.030 1.00 51.03 209 THR A N 1
ATOM 1703 C CA . THR A 1 209 ? -8.902 -15.165 38.024 1.00 51.03 209 THR A CA 1
ATOM 1704 C C . THR A 1 209 ? -8.070 -16.169 38.826 1.00 51.03 209 THR A C 1
ATOM 1706 O O . THR A 1 209 ? -8.551 -16.676 39.840 1.00 51.03 209 THR A O 1
ATOM 1709 N N . LYS A 1 210 ? -6.805 -16.424 38.458 1.00 51.12 210 LYS A N 1
ATOM 1710 C CA . LYS A 1 210 ? -5.927 -17.334 39.224 1.00 51.12 210 LYS A CA 1
ATOM 1711 C C . LYS A 1 210 ? -5.230 -16.676 40.422 1.00 51.12 210 LYS A C 1
ATOM 1713 O O . LYS A 1 210 ? -4.894 -17.382 41.363 1.00 51.12 210 LYS A O 1
ATOM 1718 N N . GLY A 1 211 ? -5.077 -15.348 40.443 1.00 44.72 211 GLY A N 1
ATOM 1719 C CA . GLY A 1 211 ? -4.423 -14.625 41.549 1.00 44.72 211 GLY A CA 1
ATOM 1720 C C . GLY A 1 211 ? -5.327 -14.290 42.744 1.00 44.72 211 GLY A C 1
ATOM 1721 O O . GLY A 1 211 ? -4.836 -14.040 43.840 1.00 44.72 211 GLY A O 1
ATOM 1722 N N . ALA A 1 212 ? -6.653 -14.306 42.571 1.00 49.91 212 ALA A N 1
ATOM 1723 C CA . ALA A 1 212 ? -7.589 -13.895 43.625 1.00 49.91 212 ALA A CA 1
ATOM 1724 C C . ALA A 1 212 ? -7.951 -15.019 44.617 1.00 49.91 212 ALA A C 1
ATOM 1726 O O . ALA A 1 212 ? -8.497 -14.738 45.683 1.00 49.91 212 ALA A O 1
ATOM 1727 N N . ASN A 1 213 ? -7.642 -16.284 44.302 1.00 48.53 213 ASN A N 1
ATOM 1728 C CA . ASN A 1 213 ? -8.050 -17.425 45.132 1.00 48.53 213 ASN A CA 1
ATOM 1729 C C . ASN A 1 213 ? -6.964 -17.927 46.106 1.00 48.53 213 ASN A C 1
ATOM 1731 O O . ASN A 1 213 ? -7.237 -18.794 46.932 1.00 48.53 213 ASN A O 1
ATOM 1735 N N . GLU A 1 214 ? -5.751 -17.367 46.059 1.00 48.50 214 GLU A N 1
ATOM 1736 C CA . GLU A 1 214 ? -4.672 -17.705 47.004 1.00 48.50 214 GLU A CA 1
ATOM 1737 C C . GLU A 1 214 ? -4.611 -16.736 48.200 1.00 48.50 214 GLU A C 1
ATOM 1739 O O . GLU A 1 214 ? -4.289 -17.142 49.317 1.00 48.50 214 GLU A O 1
ATOM 1744 N N . ALA A 1 215 ? -5.056 -15.485 48.022 1.00 49.03 215 ALA A N 1
ATOM 1745 C CA . ALA A 1 215 ? -5.101 -14.485 49.093 1.00 49.03 215 ALA A CA 1
ATOM 1746 C C . ALA A 1 215 ? -6.177 -14.767 50.167 1.00 49.03 215 ALA A C 1
ATOM 1748 O O . ALA A 1 215 ? -6.014 -14.374 51.320 1.00 49.03 215 ALA A O 1
ATOM 1749 N N . ASN A 1 216 ? -7.242 -15.512 49.838 1.00 46.62 216 ASN A N 1
ATOM 1750 C CA . ASN A 1 216 ? -8.309 -15.855 50.792 1.00 46.62 216 ASN A CA 1
ATOM 1751 C C . ASN A 1 216 ? -8.049 -17.129 51.617 1.00 46.62 216 ASN A C 1
ATOM 1753 O O . ASN A 1 216 ? -8.835 -17.450 52.511 1.00 46.62 216 ASN A O 1
ATOM 1757 N N . ARG A 1 217 ? -6.943 -17.849 51.374 1.00 47.72 217 ARG A N 1
ATOM 1758 C CA . ARG A 1 217 ? -6.567 -19.032 52.171 1.00 47.72 217 ARG A CA 1
ATOM 1759 C C . ARG A 1 217 ? -5.636 -18.700 53.344 1.00 47.72 217 ARG A C 1
ATOM 1761 O O . ARG A 1 217 ? -5.530 -19.498 54.270 1.00 47.72 217 ARG A O 1
ATOM 1768 N N . ALA A 1 218 ? -5.023 -17.514 53.356 1.00 48.41 218 ALA A N 1
ATOM 1769 C CA . ALA A 1 218 ? -4.034 -17.118 54.364 1.00 48.41 218 ALA A CA 1
ATOM 1770 C C . ALA A 1 218 ? -4.604 -16.372 55.595 1.00 48.41 218 ALA A C 1
ATOM 1772 O O . ALA A 1 218 ? -3.850 -16.071 56.513 1.00 48.41 218 ALA A O 1
ATOM 1773 N N . MET A 1 219 ? -5.915 -16.095 55.666 1.00 50.50 219 MET A N 1
ATOM 1774 C CA . MET A 1 219 ? -6.522 -15.311 56.766 1.00 50.50 219 MET A CA 1
ATOM 1775 C C . MET A 1 219 ? -7.375 -16.112 57.770 1.00 50.50 219 MET A C 1
ATOM 1777 O O . MET A 1 219 ? -8.071 -15.521 58.592 1.00 50.50 219 MET A O 1
ATOM 1781 N N . ARG A 1 220 ? -7.325 -17.453 57.766 1.00 51.25 220 ARG A N 1
ATOM 1782 C CA . ARG A 1 220 ? -8.092 -18.298 58.712 1.00 51.25 220 ARG A CA 1
ATOM 1783 C C . ARG A 1 220 ? -7.234 -19.147 59.654 1.00 51.25 220 ARG A C 1
ATOM 1785 O O . ARG A 1 220 ? -7.562 -20.302 59.898 1.00 51.25 220 ARG A O 1
ATOM 1792 N N . LEU A 1 221 ? -6.171 -18.583 60.224 1.00 50.69 221 LEU A N 1
ATOM 1793 C CA . LEU A 1 221 ? -5.503 -19.190 61.380 1.00 50.69 221 LEU A CA 1
ATOM 1794 C C . LEU A 1 221 ? -5.220 -18.141 62.461 1.00 50.69 221 LEU A C 1
ATOM 1796 O O . LEU A 1 221 ? -4.187 -17.484 62.468 1.00 50.69 221 LEU A O 1
ATOM 1800 N N . ASN A 1 222 ? -6.177 -17.996 63.372 1.00 48.50 222 ASN A N 1
ATOM 1801 C CA . ASN A 1 222 ? -5.972 -17.680 64.788 1.00 48.50 222 ASN A CA 1
ATOM 1802 C C . ASN A 1 222 ? -7.272 -18.114 65.515 1.00 48.50 222 ASN A C 1
ATOM 1804 O O . ASN A 1 222 ? -8.316 -18.045 64.858 1.00 48.50 222 ASN A O 1
ATOM 1808 N N . PRO A 1 223 ? -7.306 -18.499 66.813 1.00 58.81 223 PRO A N 1
ATOM 1809 C CA . PRO A 1 223 ? -6.318 -18.161 67.840 1.00 58.81 223 PRO A CA 1
ATOM 1810 C C . PRO A 1 223 ? -6.043 -19.226 68.937 1.00 58.81 223 PRO A C 1
ATOM 1812 O O . PRO A 1 223 ? -6.787 -20.186 69.089 1.00 58.81 223 PRO A O 1
ATOM 1815 N N . ARG A 1 224 ? -5.044 -18.915 69.784 1.00 48.94 224 ARG A N 1
ATOM 1816 C CA . ARG A 1 224 ? -4.756 -19.456 71.137 1.00 48.94 224 ARG A CA 1
ATOM 1817 C C . ARG A 1 224 ? -4.142 -20.860 71.219 1.00 48.94 224 ARG A C 1
ATOM 1819 O O . ARG A 1 224 ? -4.804 -21.840 70.932 1.00 48.94 224 ARG A O 1
ATOM 1826 N N . ASP A 1 225 ? -2.930 -20.928 71.772 1.00 45.47 225 ASP A N 1
ATOM 1827 C CA . ASP A 1 225 ? -2.698 -21.598 73.058 1.00 45.47 225 ASP A CA 1
ATOM 1828 C C . ASP A 1 225 ? -1.346 -21.176 73.669 1.00 45.47 225 ASP A C 1
ATOM 1830 O O . ASP A 1 225 ? -0.334 -21.170 72.979 1.00 45.47 225 ASP A O 1
ATOM 1834 N N . LYS A 1 226 ? -1.437 -20.779 74.949 1.00 44.34 226 LYS A N 1
ATOM 1835 C CA . LYS A 1 226 ? -0.446 -20.647 76.044 1.00 44.34 226 LYS A CA 1
ATOM 1836 C C . LYS A 1 226 ? 0.993 -20.213 75.755 1.00 44.34 226 LYS A C 1
ATOM 1838 O O . LYS A 1 226 ? 1.770 -21.000 75.182 1.00 44.34 226 LYS A O 1
#

Organism: S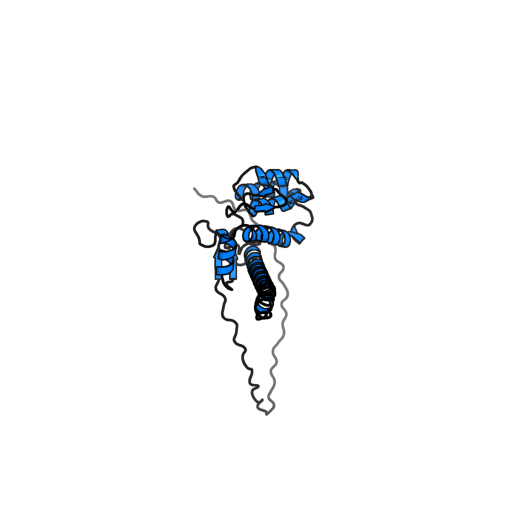erpula lacrymans var. lacrymans (strain S7.3) (NCBI:txid936435)

Mean predicted aligned error: 13.93 Å

Sequence (226 aa):
MASRKRDIFSSAGIKDALFGNQIEAQDADSGKLPKHPTHSRSPSPMPRERIYFYNREDPYYSFTNFYPSPIKHEGKIYPTSEHLFQSLKFLRDNPEIAEYIRKFSDNPRDAFNEAHRHNDKVRSDWLRIRIDMMDLVIGHKFRQHKHLKDELQSTGDAELFEDSPYDAYWGIGRDGTGENQLGKALERLRTTLREEEAAKGAKGVGEGTKGANEANRAMRLNPRDK

Radius of gyration: 29.8 Å; Cα contacts (8 Å, |Δi|>4): 233; chains: 1; bounding box: 78×55×113 Å

InterPro domains:
  IPR012816 NADAR [PF08719] (52-194)
  IPR012816 NADAR [TIGR02464] (51-193)
  IPR012816 NADAR [cd15457] (51-190)
  IPR037238 YbiA-like superfamily [G3DSA:1.10.357.40] (40-203)
  IPR037238 YbiA-like superfamily [SSF143990] (44-196)

Nearest PDB structures (foldseek):
  2b3w-assembly1_A  TM=9.202E-01  e=3.729E-11  Escherichia coli
  8bau-assembly1_A  TM=8.695E-01  e=1.786E-08  Phytophthora nicotianae

Foldseek 3Di:
DDDDDDDDDDDDDDDDDDDDDDDDDDDDDDDDDDDDDPPPPDDDDDDFAADEEADPPDPPVVLDQQDQQWFDDPNDIARGLLLQLLLLQQCPPNVVLNVCLRPVDSGSVVSVVSSVVVVVRGDPCCVVCSLVSSLVSVLRRLVVDVVNVVSLLVSPQHQYAHCDCPALACGCHVVNPRPVSSSVSSNVSSVVVVVVVVVVVVVVVVPVPVVPVVVVVPPPDDDDDD